Protein AF-A0A969ZTM5-F1 (afdb_monomer_lite)

Secondary structure (DSSP, 8-state):
----PPPHHHHHHHHHHHHHHHHHHHHHHHHHHHHHHHHHHHHHHHHHHHHHHHHHHHHHT-SEEEEGGGSB--S---EEEEEEEEEEE---GGG---------S-------THHHHGGG-EEEEEEEEEETTEEEEEEEEEEGGG---BGGG-EEEEEEES-EEE-TT-EEETTTTEEEEEEEEEETTEE-GGG-EEEEEE-------

Structure (mmCIF, N/CA/C/O backbone):
data_AF-A0A969ZTM5-F1
#
_entry.id   AF-A0A969ZTM5-F1
#
loop_
_atom_site.group_PDB
_atom_site.id
_atom_site.type_symbol
_atom_site.label_atom_id
_atom_site.label_alt_id
_atom_site.label_comp_id
_atom_site.label_asym_id
_atom_site.label_entity_id
_atom_site.label_seq_id
_atom_site.pdbx_PDB_ins_code
_atom_site.Cartn_x
_atom_site.Cartn_y
_atom_site.Cartn_z
_atom_site.occupancy
_atom_site.B_iso_or_equiv
_atom_site.auth_seq_id
_atom_site.auth_comp_id
_atom_site.auth_asym_id
_atom_site.auth_atom_id
_atom_site.pdbx_PDB_model_num
ATOM 1 N N . MET A 1 1 ? -16.648 -1.474 76.674 1.00 53.97 1 MET A N 1
ATOM 2 C CA . MET A 1 1 ? -16.547 -0.929 75.298 1.00 53.97 1 MET A CA 1
ATOM 3 C C . MET A 1 1 ? -17.942 -0.565 74.796 1.00 53.97 1 MET A C 1
ATOM 5 O O . MET A 1 1 ? -18.756 -1.463 74.622 1.00 53.97 1 MET A O 1
ATOM 9 N N . LYS A 1 2 ? -18.258 0.726 74.610 1.00 61.56 2 LYS A N 1
ATOM 10 C CA . LYS A 1 2 ? -19.528 1.160 73.993 1.00 61.56 2 LYS A CA 1
ATOM 11 C C . LYS A 1 2 ? -19.449 0.895 72.485 1.00 61.56 2 LYS A C 1
ATOM 13 O O . LYS A 1 2 ? -18.696 1.579 71.799 1.00 61.56 2 LYS A O 1
ATOM 18 N N . ARG A 1 3 ? -20.198 -0.087 71.972 1.00 63.28 3 ARG A N 1
ATOM 19 C CA . ARG A 1 3 ? -20.385 -0.254 70.522 1.00 63.28 3 ARG A CA 1
ATOM 20 C C . ARG A 1 3 ? -21.314 0.863 70.047 1.00 63.28 3 ARG A C 1
ATOM 22 O O . ARG A 1 3 ? -22.469 0.902 70.461 1.00 63.28 3 ARG A O 1
ATOM 29 N N . ARG A 1 4 ? -20.809 1.799 69.240 1.00 74.88 4 ARG A N 1
ATOM 30 C CA . ARG A 1 4 ? -21.664 2.750 68.518 1.00 74.88 4 ARG A CA 1
ATOM 31 C C . ARG A 1 4 ? -22.248 2.002 67.323 1.00 74.88 4 ARG A C 1
ATOM 33 O O . ARG A 1 4 ? -21.500 1.589 66.445 1.00 74.88 4 ARG A O 1
ATOM 40 N N . ALA A 1 5 ? -23.552 1.757 67.353 1.00 82.12 5 ALA A N 1
ATOM 41 C CA . ALA A 1 5 ? -24.276 1.288 66.182 1.00 82.12 5 ALA A CA 1
ATOM 42 C C . ALA A 1 5 ? -24.436 2.460 65.206 1.00 82.12 5 ALA A C 1
ATOM 44 O O . ALA A 1 5 ? -24.624 3.596 65.644 1.00 82.12 5 ALA A O 1
ATOM 45 N N . PHE A 1 6 ? -24.338 2.175 63.910 1.00 84.38 6 PHE A N 1
ATOM 46 C CA . PHE A 1 6 ? -24.620 3.150 62.862 1.00 84.38 6 PHE A CA 1
ATOM 47 C C . PHE A 1 6 ? -26.073 3.608 62.949 1.00 84.38 6 PHE A C 1
ATOM 49 O O . PHE A 1 6 ? -26.978 2.801 63.182 1.00 84.38 6 PHE A O 1
ATOM 56 N N . THR A 1 7 ? -26.299 4.899 62.740 1.00 94.25 7 THR A N 1
ATOM 57 C CA . THR A 1 7 ? -27.658 5.409 62.578 1.00 94.25 7 THR A CA 1
ATOM 58 C C . THR A 1 7 ? -28.176 5.063 61.181 1.00 94.25 7 THR A C 1
ATOM 60 O O . THR A 1 7 ? -27.416 4.985 60.214 1.00 94.25 7 THR A O 1
ATOM 63 N N . LEU A 1 8 ? -29.491 4.869 61.055 1.00 91.62 8 LEU A N 1
ATOM 64 C CA . LEU A 1 8 ? -30.133 4.571 59.769 1.00 91.62 8 LEU A CA 1
ATOM 65 C C . LEU A 1 8 ? -29.806 5.636 58.704 1.00 91.62 8 LEU A C 1
ATOM 67 O O . LEU A 1 8 ? -29.629 5.312 57.533 1.00 91.62 8 LEU A O 1
ATOM 71 N N . ILE A 1 9 ? -29.683 6.900 59.117 1.00 94.50 9 ILE A N 1
ATOM 72 C CA . ILE A 1 9 ? -29.403 8.011 58.206 1.00 94.50 9 ILE A CA 1
ATOM 73 C C . ILE A 1 9 ? -27.970 7.987 57.666 1.00 94.50 9 ILE A C 1
ATOM 75 O O . ILE A 1 9 ? -27.774 8.189 56.471 1.00 94.50 9 ILE A O 1
ATOM 79 N N . GLU A 1 10 ? -26.979 7.660 58.499 1.00 94.38 10 GLU A N 1
ATOM 80 C CA . GLU A 1 10 ? -25.590 7.490 58.055 1.00 94.38 10 GLU A CA 1
ATOM 81 C C . GLU A 1 10 ? -25.466 6.352 57.036 1.00 94.38 10 GLU A C 1
ATOM 83 O O . GLU A 1 10 ? -24.727 6.474 56.060 1.00 94.38 10 GLU A O 1
ATOM 88 N N . PHE A 1 11 ? -26.229 5.270 57.221 1.00 94.81 11 PHE A N 1
ATOM 89 C CA . PHE A 1 11 ? -26.249 4.153 56.278 1.00 94.81 11 PHE A CA 1
ATOM 90 C C . PHE A 1 11 ? -26.813 4.561 54.909 1.00 94.81 11 PHE A C 1
ATOM 92 O O . PHE A 1 11 ? -26.202 4.280 53.878 1.00 94.81 11 PHE A O 1
ATOM 99 N N . ILE A 1 12 ? -27.943 5.276 54.891 1.00 96.38 12 ILE A N 1
ATOM 100 C CA . ILE A 1 12 ? -28.572 5.752 53.649 1.00 96.38 12 ILE A CA 1
ATOM 101 C C . ILE A 1 12 ? -27.648 6.724 52.903 1.00 96.38 12 ILE A C 1
ATOM 103 O O . ILE A 1 12 ? -27.464 6.588 51.693 1.00 96.38 12 ILE A O 1
ATOM 107 N N . ILE A 1 13 ? -27.023 7.666 53.618 1.00 96.56 13 ILE A N 1
ATOM 108 C CA . ILE A 1 13 ? -26.073 8.621 53.028 1.00 96.56 13 ILE A CA 1
ATOM 109 C C . ILE A 1 13 ? -24.855 7.887 52.454 1.00 96.56 13 ILE A C 1
ATOM 111 O O . ILE A 1 13 ? -24.426 8.188 51.340 1.00 96.56 13 ILE A O 1
ATOM 115 N N . GLY A 1 14 ? -24.327 6.895 53.177 1.00 96.88 14 GLY A N 1
ATOM 116 C CA . GLY A 1 14 ? -23.206 6.079 52.716 1.00 96.88 14 GLY A CA 1
ATOM 117 C C . GLY A 1 14 ? -23.514 5.335 51.416 1.00 96.88 14 GLY A C 1
ATOM 118 O O . GLY A 1 14 ? -22.712 5.372 50.484 1.00 96.88 14 GLY A O 1
ATOM 119 N N . MET A 1 15 ? -24.698 4.722 51.310 1.00 95.94 15 MET A N 1
ATOM 120 C CA . MET A 1 15 ? -25.117 4.058 50.071 1.00 95.94 15 MET A CA 1
ATOM 121 C C . MET A 1 15 ? -25.302 5.042 48.912 1.00 95.94 15 MET A C 1
ATOM 123 O O . MET A 1 15 ? -24.884 4.745 47.794 1.00 95.94 15 MET A O 1
ATOM 127 N N . ALA A 1 16 ? -25.896 6.212 49.165 1.00 97.25 16 ALA A N 1
ATOM 128 C CA . ALA A 1 16 ? -26.100 7.227 48.134 1.00 97.25 16 ALA A CA 1
ATOM 129 C C . ALA A 1 16 ? -24.763 7.732 47.563 1.00 97.25 16 ALA A C 1
ATOM 131 O O . ALA A 1 16 ? -24.595 7.805 46.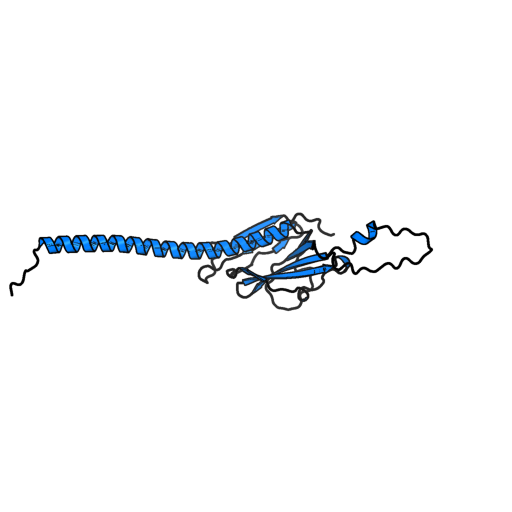345 1.00 97.25 16 ALA A O 1
ATOM 132 N N . LEU A 1 17 ? -23.787 8.010 48.434 1.00 97.19 17 LEU A N 1
ATOM 133 C CA . LEU A 1 17 ? -22.441 8.417 48.026 1.00 97.19 17 LEU A CA 1
ATOM 134 C C . LEU A 1 17 ? -21.709 7.310 47.264 1.00 97.19 17 LEU A C 1
ATOM 136 O O . LEU A 1 17 ? -21.087 7.592 46.243 1.00 97.19 17 LEU A O 1
ATOM 140 N N . ALA A 1 18 ? -21.807 6.057 47.715 1.00 96.94 18 ALA A N 1
ATOM 141 C CA . ALA A 1 18 ? -21.195 4.926 47.023 1.00 96.94 18 ALA A CA 1
ATOM 142 C C . ALA A 1 18 ? -21.792 4.721 45.620 1.00 96.94 18 ALA A C 1
ATOM 144 O O . ALA A 1 18 ? -21.046 4.516 44.665 1.00 96.94 18 ALA A O 1
ATOM 145 N N . GLY A 1 19 ? -23.116 4.835 45.476 1.00 97.38 19 GLY A N 1
ATOM 146 C CA . GLY A 1 19 ? -23.792 4.744 44.180 1.00 97.38 19 GLY A CA 1
ATOM 147 C C . GLY A 1 19 ? -23.399 5.876 43.230 1.00 97.38 19 GLY A C 1
ATOM 148 O O . GLY A 1 19 ? -23.126 5.632 42.055 1.00 97.38 19 GLY A O 1
ATOM 149 N N . PHE A 1 20 ? -23.293 7.103 43.746 1.00 96.94 20 PHE A N 1
ATOM 150 C CA . PHE A 1 20 ? -22.799 8.239 42.970 1.00 96.94 20 PHE A CA 1
ATOM 151 C C . PHE A 1 20 ? -21.353 8.022 42.507 1.00 96.94 20 PHE A C 1
ATOM 153 O O . PHE A 1 20 ? -21.050 8.188 41.326 1.00 96.94 20 PHE A O 1
ATOM 160 N N . LEU A 1 21 ? -20.472 7.583 43.411 1.00 96.12 21 LEU A N 1
ATOM 161 C CA . LEU A 1 21 ? -19.079 7.285 43.083 1.00 96.12 21 LEU A CA 1
ATOM 162 C C . LEU A 1 21 ? -18.985 6.189 42.012 1.00 96.12 21 LEU A C 1
ATOM 164 O O . LEU A 1 21 ? -18.215 6.312 41.062 1.00 96.12 21 LEU A O 1
ATOM 168 N N . PHE A 1 22 ? -19.809 5.146 42.132 1.00 96.12 22 PHE A N 1
ATOM 169 C CA . PHE A 1 22 ? -19.868 4.055 41.167 1.00 96.12 22 PHE A CA 1
ATOM 170 C C . PHE A 1 22 ? -20.304 4.533 39.776 1.00 96.12 22 PHE A C 1
ATOM 172 O O . PHE A 1 22 ? -19.689 4.150 38.788 1.00 96.12 22 PHE A O 1
ATOM 179 N N . LEU A 1 23 ? -21.306 5.414 39.681 1.00 94.56 23 LEU A N 1
ATOM 180 C CA . LEU A 1 23 ? -21.755 6.006 38.412 1.00 94.56 23 LEU A CA 1
ATOM 181 C C . LEU A 1 23 ? -20.675 6.851 37.731 1.00 94.56 23 LEU A C 1
ATOM 183 O O . LEU A 1 23 ? -20.502 6.769 36.511 1.00 94.56 23 LEU A O 1
ATOM 187 N N . VAL A 1 24 ? -19.941 7.643 38.517 1.00 95.56 24 VAL A N 1
ATOM 188 C CA . VAL A 1 24 ? -18.817 8.442 38.013 1.00 95.56 24 VAL A CA 1
ATOM 189 C C . VAL A 1 24 ? -17.742 7.513 37.458 1.00 95.56 24 VAL A C 1
ATOM 191 O O . VAL A 1 24 ? -17.343 7.656 36.305 1.00 95.56 24 VAL A O 1
ATOM 194 N N . ILE A 1 25 ? -17.332 6.512 38.238 1.00 92.31 25 ILE A N 1
ATOM 195 C CA . ILE A 1 25 ? -16.328 5.527 37.824 1.00 92.31 25 ILE A CA 1
ATOM 196 C C . ILE A 1 25 ? -16.783 4.775 36.564 1.00 92.31 25 ILE A C 1
ATOM 198 O O . ILE A 1 25 ? -16.014 4.652 35.612 1.00 92.31 25 ILE A O 1
ATOM 202 N N . TYR A 1 26 ? -18.040 4.330 36.519 1.00 93.00 26 TYR A N 1
ATOM 203 C CA . TYR A 1 26 ? -18.615 3.635 35.368 1.00 93.00 26 TYR A CA 1
ATOM 204 C C . TYR A 1 26 ? -18.577 4.495 34.098 1.00 93.00 26 TYR A C 1
ATOM 206 O O . TYR A 1 26 ? -18.161 4.015 33.044 1.00 93.00 26 TYR A O 1
ATOM 214 N N . SER A 1 27 ? -18.928 5.781 34.201 1.00 88.50 27 SER A N 1
ATOM 215 C CA . SER A 1 27 ? -18.839 6.723 33.076 1.00 88.50 27 SER A CA 1
ATOM 216 C C . SER A 1 27 ? -17.402 6.904 32.580 1.00 88.50 27 SER A C 1
ATOM 218 O O . SER A 1 27 ? -17.163 6.898 31.373 1.00 88.50 27 SER A O 1
ATOM 220 N N . PHE A 1 28 ? -16.435 7.019 33.496 1.00 85.75 28 PHE A N 1
ATOM 221 C CA . PHE A 1 28 ? -15.020 7.155 33.140 1.00 85.75 28 PHE A CA 1
ATOM 222 C C . PHE A 1 28 ? -14.477 5.917 32.418 1.00 85.75 28 PHE A C 1
ATOM 224 O O . PHE A 1 28 ? -13.796 6.049 31.398 1.00 85.75 28 PHE A O 1
ATOM 231 N N . PHE A 1 29 ? -14.796 4.715 32.906 1.00 81.56 29 PHE A N 1
ATOM 232 C CA . PHE A 1 29 ? -14.375 3.480 32.245 1.00 81.56 29 PHE A CA 1
ATOM 233 C C . PHE A 1 29 ? -15.054 3.297 30.886 1.00 81.56 29 PHE A C 1
ATOM 235 O O . PHE A 1 29 ? -14.362 3.014 29.911 1.00 81.56 29 PHE A O 1
ATOM 242 N N . GLY A 1 30 ? -16.367 3.529 30.787 1.00 73.56 30 GLY A N 1
ATOM 243 C CA . GLY A 1 30 ? -17.091 3.440 29.515 1.00 73.56 30 GLY A CA 1
ATOM 244 C C . GLY A 1 30 ? -16.511 4.362 28.439 1.00 73.56 30 GLY A C 1
ATOM 245 O O . GLY A 1 30 ? -16.263 3.926 27.317 1.00 73.56 30 GLY A O 1
ATOM 246 N N . TYR A 1 31 ? -16.206 5.613 28.796 1.00 70.00 31 TYR A N 1
ATOM 247 C CA . TYR A 1 31 ? -15.576 6.559 27.873 1.00 70.00 31 TYR A CA 1
ATOM 248 C C . TYR A 1 31 ? -14.169 6.118 27.440 1.00 70.00 31 TYR A C 1
ATOM 250 O O . TYR A 1 31 ? -13.801 6.263 26.272 1.00 70.00 31 TYR A O 1
ATOM 258 N N . SER A 1 32 ? -13.388 5.560 28.370 1.00 67.25 32 SER A N 1
ATOM 259 C CA . SER A 1 32 ? -12.013 5.124 28.104 1.00 67.25 32 SER A CA 1
ATOM 260 C C . SER A 1 32 ? -11.961 3.956 27.116 1.00 67.25 32 SER A C 1
ATOM 262 O O . SER A 1 32 ? -11.169 4.003 26.179 1.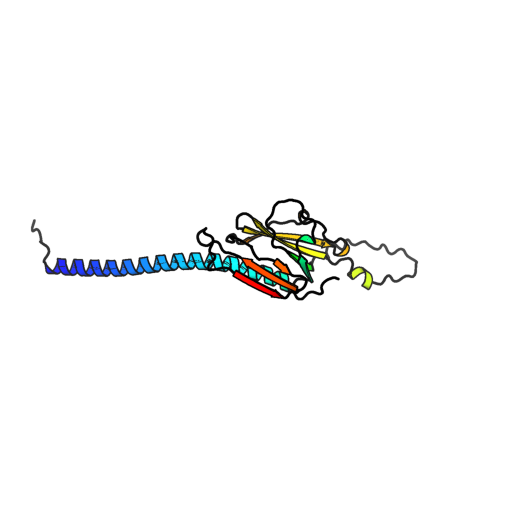00 67.25 32 SER A O 1
ATOM 264 N N . PHE A 1 33 ? -12.841 2.958 27.268 1.00 60.78 33 PHE A N 1
ATOM 265 C CA . PHE A 1 33 ? -12.912 1.809 26.355 1.00 60.78 33 PHE A CA 1
ATOM 266 C C . PHE A 1 33 ? -13.344 2.207 24.937 1.00 60.78 33 PHE A C 1
ATOM 268 O O . PHE A 1 33 ? -12.678 1.842 23.968 1.00 60.78 33 PHE A O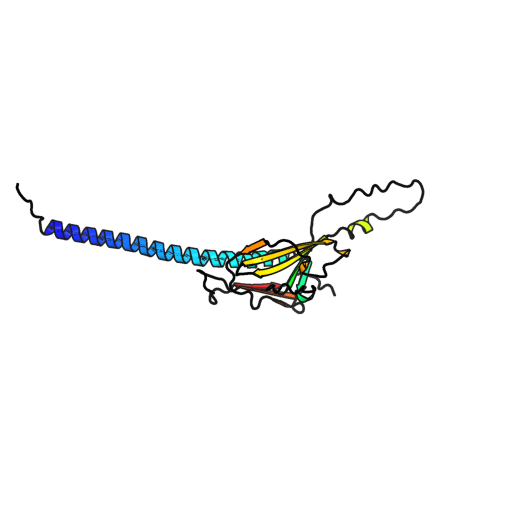 1
ATOM 275 N N . ILE A 1 34 ? -14.403 3.015 24.812 1.00 65.38 34 ILE A N 1
ATOM 276 C CA . ILE A 1 34 ? -14.893 3.486 23.503 1.00 65.38 34 ILE A CA 1
ATOM 277 C C . ILE A 1 34 ? -13.823 4.329 22.796 1.00 65.38 34 ILE A C 1
ATOM 279 O O . ILE A 1 34 ? -13.634 4.222 21.585 1.00 65.38 34 ILE A O 1
ATOM 283 N N . SER A 1 35 ? -13.098 5.161 23.548 1.00 53.97 35 SER A N 1
ATOM 284 C CA . SER A 1 35 ? -12.032 5.987 22.981 1.00 53.97 35 SER A CA 1
ATOM 285 C C . SER A 1 35 ? -10.845 5.144 22.518 1.00 53.97 35 SER A C 1
ATOM 287 O O . SER A 1 35 ? -10.321 5.402 21.440 1.00 53.97 35 SER A O 1
ATOM 289 N N . SER A 1 36 ? -10.429 4.128 23.284 1.00 55.44 36 SER A N 1
ATOM 290 C CA . SER A 1 36 ? -9.310 3.265 22.887 1.00 55.44 36 SER A CA 1
ATOM 291 C C . SER A 1 36 ? -9.611 2.439 21.639 1.00 55.44 36 SER A C 1
ATOM 293 O O . SER A 1 36 ? -8.749 2.335 20.773 1.00 55.44 36 SER A O 1
ATOM 295 N N . GLU A 1 37 ? -10.829 1.902 21.523 1.00 59.94 37 GLU A N 1
ATOM 296 C CA . GLU A 1 37 ? -11.255 1.131 20.349 1.00 59.94 37 GLU A CA 1
ATOM 297 C C . GLU A 1 37 ? -11.267 2.018 19.100 1.00 59.94 37 GLU A C 1
ATOM 299 O O . GLU A 1 37 ? -10.687 1.670 18.077 1.00 59.94 37 GLU A O 1
ATOM 304 N N . LYS A 1 38 ? -11.819 3.232 19.218 1.00 59.31 38 LYS A N 1
ATOM 305 C CA . LYS A 1 38 ? -11.844 4.194 18.115 1.00 59.31 38 LYS A CA 1
ATOM 306 C C . LYS A 1 38 ? -10.446 4.647 17.678 1.00 59.31 38 LYS A C 1
ATOM 308 O O . LYS A 1 38 ? -10.209 4.798 16.487 1.00 59.31 38 LYS A O 1
ATOM 313 N N . ILE A 1 39 ? -9.528 4.867 18.622 1.00 61.56 39 ILE A N 1
ATOM 314 C CA . ILE A 1 39 ? -8.145 5.264 18.311 1.00 61.56 39 ILE A CA 1
ATOM 315 C C . ILE A 1 39 ? -7.399 4.134 17.589 1.00 61.56 39 ILE A C 1
ATOM 317 O O . ILE A 1 39 ? -6.633 4.413 16.670 1.00 61.56 39 ILE A O 1
ATOM 321 N N . TYR A 1 40 ? -7.628 2.879 17.984 1.00 60.88 40 TYR A N 1
ATOM 322 C CA . TYR A 1 40 ? -7.024 1.721 17.326 1.00 60.88 40 TYR A CA 1
ATOM 323 C C . TYR A 1 40 ? -7.539 1.575 15.886 1.00 60.88 40 TYR A C 1
ATOM 325 O O . TYR A 1 40 ? -6.752 1.516 14.944 1.00 60.88 40 TYR A O 1
ATOM 333 N N . ASP A 1 41 ? -8.862 1.645 15.717 1.00 69.44 41 ASP A N 1
ATOM 334 C CA . ASP A 1 41 ? -9.528 1.620 14.416 1.00 69.44 41 ASP A CA 1
ATOM 335 C C . ASP A 1 41 ? -9.031 2.720 13.471 1.00 69.44 41 ASP A C 1
ATOM 337 O O . ASP A 1 41 ? -8.760 2.458 12.299 1.00 69.44 41 ASP A O 1
ATOM 341 N N . ASP A 1 42 ? -8.944 3.958 13.963 1.00 75.56 42 ASP A N 1
ATOM 342 C CA . ASP A 1 42 ? -8.576 5.111 13.143 1.00 75.56 42 ASP A CA 1
ATOM 343 C C . ASP A 1 42 ? -7.085 5.078 12.757 1.00 75.56 42 ASP A C 1
ATOM 345 O O . ASP A 1 42 ? -6.754 5.416 11.619 1.00 75.56 42 ASP A O 1
ATOM 349 N N . GLY A 1 43 ? -6.201 4.598 13.643 1.00 81.62 43 GLY A N 1
ATOM 350 C CA . GLY A 1 43 ? -4.765 4.474 13.368 1.00 81.62 43 GLY A CA 1
ATOM 351 C C . GLY A 1 43 ? -4.441 3.461 12.265 1.00 81.62 43 GLY A C 1
ATOM 352 O O . GLY A 1 43 ? -3.657 3.760 11.359 1.00 81.62 43 GLY A O 1
ATOM 353 N N . ASP A 1 44 ? -5.092 2.294 12.289 1.00 86.75 44 ASP A N 1
ATOM 354 C CA . ASP A 1 44 ? -4.921 1.265 11.258 1.00 86.75 44 ASP A CA 1
ATOM 355 C C . ASP A 1 44 ? -5.321 1.800 9.876 1.00 86.75 44 ASP A C 1
ATOM 357 O O . ASP A 1 44 ? -4.557 1.704 8.912 1.00 86.75 44 ASP A O 1
ATOM 361 N N . ILE A 1 45 ? -6.480 2.458 9.785 1.00 89.38 45 ILE A N 1
ATOM 362 C CA . ILE A 1 45 ? -6.984 3.040 8.532 1.00 89.38 45 ILE A CA 1
ATOM 363 C C . ILE A 1 45 ? -6.097 4.184 8.048 1.00 89.38 45 ILE A C 1
ATOM 365 O O . ILE A 1 45 ? -5.857 4.306 6.844 1.00 89.38 45 ILE A O 1
ATOM 369 N N . GLU A 1 46 ? -5.635 5.045 8.956 1.00 89.81 46 GLU A N 1
ATOM 370 C CA . GLU A 1 46 ? -4.783 6.181 8.615 1.00 89.81 46 GLU A CA 1
ATOM 371 C C . GLU A 1 46 ? -3.460 5.708 8.007 1.00 89.81 46 GLU A C 1
ATOM 373 O O . GLU A 1 46 ? -3.023 6.262 6.997 1.00 89.81 46 GLU A O 1
ATOM 378 N N . SER A 1 47 ? -2.882 4.616 8.520 1.00 92.19 47 SER A N 1
ATOM 379 C CA . SER A 1 47 ? -1.672 4.016 7.947 1.00 92.19 47 SER A CA 1
ATOM 380 C C . SER A 1 47 ? -1.885 3.517 6.507 1.00 92.19 47 SER A C 1
ATOM 382 O O . SER A 1 47 ? -1.051 3.755 5.627 1.00 92.19 47 SER A O 1
ATOM 384 N N . VAL A 1 48 ? -3.033 2.889 6.223 1.00 94.44 48 VAL A N 1
ATOM 385 C CA . VAL A 1 48 ? -3.378 2.408 4.875 1.00 94.44 48 VAL A CA 1
ATOM 386 C C . VAL A 1 48 ? -3.676 3.581 3.941 1.00 94.44 48 VAL A C 1
ATOM 388 O O . VAL A 1 48 ? -3.300 3.553 2.765 1.00 94.44 48 VAL A O 1
ATOM 391 N N . ARG A 1 49 ? -4.304 4.650 4.451 1.00 94.25 49 ARG A N 1
ATOM 392 C CA . ARG A 1 49 ? -4.534 5.882 3.685 1.00 94.25 49 ARG A CA 1
ATOM 393 C C . ARG A 1 49 ? -3.211 6.538 3.316 1.00 94.25 49 ARG A C 1
ATOM 395 O O . ARG A 1 49 ? -3.005 6.854 2.145 1.00 94.25 49 ARG A O 1
ATOM 402 N N . TYR A 1 50 ? -2.306 6.663 4.282 1.00 94.69 50 TYR A N 1
ATOM 403 C CA . TYR A 1 50 ? -0.963 7.183 4.066 1.00 94.69 50 TYR A CA 1
ATOM 404 C C . TYR A 1 50 ? -0.217 6.376 3.001 1.00 94.69 50 TYR A C 1
ATOM 406 O O . TYR A 1 50 ? 0.416 6.951 2.121 1.00 94.69 50 TYR A O 1
ATOM 414 N N . ALA A 1 51 ? -0.340 5.047 3.013 1.00 95.62 51 ALA A N 1
ATOM 415 C CA . ALA A 1 51 ? 0.262 4.199 1.991 1.00 95.62 51 ALA A CA 1
ATOM 416 C C . ALA A 1 51 ? -0.285 4.481 0.578 1.00 95.62 51 ALA A C 1
ATOM 418 O O . ALA A 1 51 ? 0.490 4.571 -0.378 1.00 95.62 51 ALA A O 1
ATOM 419 N N . ALA A 1 52 ? -1.603 4.657 0.434 1.00 95.56 52 ALA A N 1
ATOM 420 C CA . ALA A 1 52 ? -2.217 5.015 -0.845 1.00 95.56 52 ALA A CA 1
ATOM 421 C C . ALA A 1 52 ? -1.772 6.409 -1.326 1.00 95.56 52 ALA A C 1
ATOM 423 O O . ALA A 1 52 ? -1.407 6.573 -2.491 1.00 95.56 52 ALA A O 1
ATOM 424 N N . GLU A 1 53 ? -1.741 7.397 -0.429 1.00 94.00 53 GLU A N 1
ATOM 425 C CA . GLU A 1 53 ? -1.275 8.760 -0.719 1.00 94.00 53 GLU A CA 1
ATOM 426 C C . GLU A 1 53 ? 0.219 8.803 -1.062 1.00 94.00 53 GLU A C 1
ATOM 428 O O . GLU A 1 53 ? 0.629 9.524 -1.972 1.00 94.00 53 GLU A O 1
ATOM 433 N N . TYR A 1 54 ? 1.035 7.989 -0.392 1.00 95.19 54 TYR A N 1
ATOM 434 C CA . TYR A 1 54 ? 2.455 7.842 -0.684 1.00 95.19 54 TYR A CA 1
ATOM 435 C C . TYR A 1 54 ? 2.679 7.353 -2.118 1.00 95.19 54 TYR A C 1
ATOM 437 O O . TYR A 1 54 ? 3.447 7.967 -2.863 1.00 95.19 54 TYR A O 1
ATOM 445 N N . ILE A 1 55 ? 1.974 6.293 -2.535 1.00 95.00 55 ILE A N 1
ATOM 446 C CA . ILE A 1 55 ? 2.019 5.809 -3.923 1.00 95.00 55 ILE A CA 1
ATOM 447 C C . ILE A 1 55 ? 1.543 6.906 -4.874 1.00 95.00 55 ILE A C 1
ATOM 449 O O . ILE A 1 55 ? 2.198 7.160 -5.882 1.00 95.00 55 ILE A O 1
ATOM 453 N N . ALA A 1 56 ? 0.442 7.589 -4.554 1.00 93.25 56 ALA A N 1
ATOM 454 C CA . ALA A 1 56 ? -0.083 8.663 -5.390 1.00 93.25 56 ALA A CA 1
ATOM 455 C C . ALA A 1 56 ? 0.932 9.791 -5.601 1.00 93.25 56 ALA A C 1
ATOM 457 O O . ALA A 1 56 ? 1.091 10.293 -6.713 1.00 93.25 56 ALA A O 1
ATOM 458 N N . ASN A 1 57 ? 1.667 10.155 -4.553 1.00 92.75 57 ASN A N 1
ATOM 459 C CA . ASN A 1 57 ? 2.738 11.132 -4.645 1.00 92.75 57 ASN A CA 1
ATOM 460 C C . ASN A 1 57 ? 3.905 10.628 -5.514 1.00 92.75 57 ASN A C 1
ATOM 462 O O . ASN A 1 57 ? 4.435 11.398 -6.314 1.00 92.75 57 ASN A O 1
ATOM 466 N N . GLU A 1 58 ? 4.280 9.344 -5.427 1.00 92.75 58 GLU A N 1
ATOM 467 C CA . GLU A 1 58 ? 5.286 8.770 -6.336 1.00 92.75 58 GLU A CA 1
ATOM 468 C C . GLU A 1 58 ? 4.823 8.805 -7.798 1.00 92.75 58 GLU A C 1
ATOM 470 O O . GLU A 1 58 ? 5.618 9.133 -8.677 1.00 92.75 58 GLU A O 1
ATOM 475 N N . VAL A 1 59 ? 3.545 8.513 -8.053 1.00 92.31 59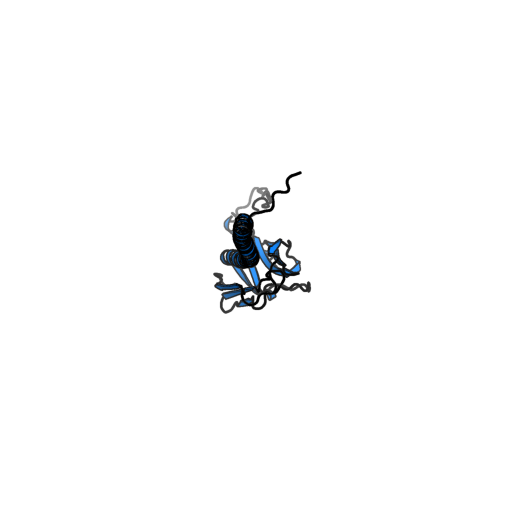 VAL A N 1
ATOM 476 C CA . VAL A 1 59 ? 2.929 8.548 -9.389 1.00 92.31 59 VAL A CA 1
ATOM 477 C C . VAL A 1 59 ? 2.899 9.967 -9.950 1.00 92.31 59 VAL A C 1
ATOM 479 O O . VAL A 1 59 ? 3.225 10.172 -11.113 1.00 92.31 59 VAL A O 1
ATOM 482 N N . ASN A 1 60 ? 2.572 10.965 -9.129 1.00 88.88 60 ASN A N 1
ATOM 483 C CA . ASN A 1 60 ? 2.557 12.368 -9.551 1.00 88.88 60 ASN A CA 1
ATOM 484 C C . ASN A 1 60 ? 3.948 12.903 -9.925 1.00 88.88 60 ASN A C 1
ATOM 486 O O . ASN A 1 60 ? 4.052 13.876 -10.667 1.00 88.88 60 ASN A O 1
ATOM 490 N N . GLN A 1 61 ? 5.008 12.278 -9.410 1.00 88.19 61 GLN A N 1
ATOM 491 C CA . GLN A 1 61 ? 6.402 12.588 -9.738 1.00 88.19 61 GLN A CA 1
ATOM 492 C C . GLN A 1 61 ? 6.974 11.645 -10.810 1.00 88.19 61 GLN A C 1
ATOM 494 O O . GLN A 1 61 ? 8.159 11.734 -11.143 1.00 88.19 61 GLN A O 1
ATOM 499 N N . ALA A 1 62 ? 6.168 10.704 -11.306 1.00 88.38 62 ALA A N 1
ATOM 500 C CA . ALA A 1 62 ? 6.592 9.702 -12.265 1.00 88.38 62 ALA A CA 1
ATOM 501 C C . ALA A 1 62 ? 6.791 10.300 -13.654 1.00 88.38 62 ALA A C 1
ATOM 503 O O . ALA A 1 62 ? 6.028 11.142 -14.113 1.00 88.38 62 ALA A O 1
ATOM 504 N N . VAL A 1 63 ? 7.815 9.794 -14.333 1.00 87.50 63 VAL A N 1
ATOM 505 C CA . VAL A 1 63 ? 7.995 9.965 -15.776 1.00 87.50 63 VAL A CA 1
ATOM 506 C C . VAL A 1 63 ? 6.982 9.097 -16.511 1.00 87.50 63 VAL A C 1
ATOM 508 O O . VAL A 1 63 ? 6.373 9.530 -17.482 1.00 87.50 63 VAL A O 1
ATOM 511 N N . ALA A 1 64 ? 6.798 7.868 -16.024 1.00 88.94 64 ALA A N 1
ATOM 512 C CA . ALA A 1 64 ? 5.855 6.915 -16.578 1.00 88.94 64 ALA A CA 1
ATOM 513 C C . ALA A 1 64 ? 5.348 5.960 -15.495 1.00 88.94 64 ALA A C 1
ATOM 515 O O . ALA A 1 64 ? 6.060 5.626 -14.542 1.00 88.94 64 ALA A O 1
ATOM 516 N N . VAL A 1 65 ? 4.124 5.478 -15.690 1.00 90.25 65 VAL A N 1
ATOM 517 C CA . VAL A 1 65 ? 3.594 4.300 -15.007 1.00 90.25 65 VAL A CA 1
ATOM 518 C C . VAL A 1 65 ? 3.383 3.241 -16.075 1.00 90.25 65 VAL A C 1
ATOM 520 O O . VAL A 1 65 ? 2.788 3.516 -17.112 1.00 90.25 65 VAL A O 1
ATOM 523 N N . LEU A 1 66 ? 3.925 2.053 -15.843 1.00 90.62 66 LEU A N 1
ATOM 524 C CA . LEU A 1 66 ? 3.871 0.944 -16.787 1.00 90.62 66 LEU A CA 1
ATOM 525 C C . LEU A 1 66 ? 3.096 -0.217 -16.165 1.00 90.62 66 LEU A C 1
ATOM 527 O O . LEU A 1 66 ? 3.191 -0.420 -14.955 1.00 90.62 66 LEU A O 1
ATOM 531 N N . PRO A 1 67 ? 2.360 -1.011 -16.950 1.00 89.44 67 PRO A N 1
ATOM 532 C CA . PRO A 1 67 ? 1.790 -2.261 -16.461 1.00 89.44 67 PRO A CA 1
ATOM 533 C C . PRO A 1 67 ? 2.886 -3.224 -15.956 1.00 89.44 67 PRO A C 1
ATOM 535 O O . PRO A 1 67 ? 4.002 -3.232 -16.477 1.00 89.44 67 PRO A O 1
ATOM 538 N N . ILE A 1 68 ? 2.617 -4.024 -14.917 1.00 86.69 68 ILE A N 1
ATOM 539 C CA . ILE A 1 68 ? 3.648 -4.890 -14.292 1.00 86.69 68 ILE A CA 1
ATOM 540 C C . ILE A 1 68 ? 4.201 -5.971 -15.231 1.00 86.69 68 ILE A C 1
ATOM 542 O O . ILE A 1 68 ? 5.332 -6.423 -15.066 1.00 86.69 68 ILE A O 1
ATOM 546 N N . ASP A 1 69 ? 3.407 -6.386 -16.213 1.00 84.06 69 ASP A N 1
ATOM 547 C CA . ASP A 1 69 ? 3.752 -7.371 -17.240 1.00 84.06 69 ASP A CA 1
ATOM 548 C C . ASP A 1 69 ? 4.783 -6.855 -18.254 1.00 84.06 69 ASP A C 1
ATOM 550 O O . ASP A 1 69 ? 5.418 -7.662 -18.932 1.00 84.06 69 ASP A O 1
ATOM 554 N N . THR A 1 70 ? 5.032 -5.541 -18.300 1.00 80.38 70 THR A N 1
ATOM 555 C CA . THR A 1 70 ? 6.153 -4.964 -19.064 1.00 80.38 70 THR A CA 1
ATOM 556 C C . THR A 1 70 ? 7.517 -5.454 -18.574 1.00 80.38 70 THR A C 1
ATOM 558 O O . THR A 1 70 ? 8.492 -5.420 -19.324 1.00 80.38 70 THR A O 1
ATOM 561 N N . LEU A 1 71 ? 7.601 -5.943 -17.333 1.00 79.62 71 LEU A N 1
ATOM 562 C CA . LEU A 1 71 ? 8.807 -6.539 -16.775 1.00 79.62 71 LEU A CA 1
ATOM 563 C C . LEU A 1 71 ? 8.689 -8.060 -16.762 1.00 79.62 71 LEU A C 1
ATOM 565 O O . LEU A 1 71 ? 7.679 -8.615 -16.331 1.00 79.62 71 LEU A O 1
ATOM 569 N N . VAL A 1 72 ? 9.764 -8.761 -17.139 1.00 69.75 72 VAL A N 1
ATOM 570 C CA . VAL A 1 72 ? 9.803 -10.221 -17.015 1.00 69.75 72 VAL A CA 1
ATOM 571 C C . VAL A 1 72 ? 9.646 -10.583 -15.537 1.00 69.75 72 VAL A C 1
ATOM 573 O O . VAL A 1 72 ? 10.499 -10.265 -14.695 1.00 69.75 72 VAL A O 1
ATOM 576 N N . ARG A 1 73 ? 8.530 -11.246 -15.218 1.00 66.88 73 ARG A N 1
ATOM 577 C CA . ARG A 1 73 ? 8.268 -11.807 -13.894 1.00 66.88 73 ARG A CA 1
ATOM 578 C C . ARG A 1 73 ? 9.195 -13.004 -13.711 1.00 66.88 73 ARG A C 1
ATOM 580 O O . ARG A 1 73 ? 9.001 -14.056 -14.309 1.00 66.88 73 ARG A O 1
ATOM 587 N N . SER A 1 74 ? 10.219 -12.845 -12.882 1.00 56.09 74 SER A N 1
ATOM 588 C CA . SER A 1 74 ? 10.852 -14.005 -12.255 1.00 56.09 74 SER A CA 1
ATOM 589 C C . SER A 1 74 ? 9.804 -14.599 -11.319 1.00 56.09 74 SER A C 1
ATOM 591 O O . SER A 1 74 ? 9.208 -13.831 -10.575 1.00 56.09 74 SER A O 1
ATOM 593 N N . GLY A 1 75 ? 9.534 -15.905 -11.385 1.00 60.09 75 GLY A N 1
ATOM 594 C CA . GLY A 1 75 ? 8.466 -16.594 -10.642 1.00 60.09 75 GLY A CA 1
ATOM 595 C C . GLY A 1 75 ? 8.643 -16.609 -9.119 1.00 60.09 75 GLY A C 1
ATOM 596 O O . GLY A 1 75 ? 8.701 -17.671 -8.516 1.00 60.09 75 GLY A O 1
ATOM 597 N N . ASP A 1 76 ? 8.744 -15.440 -8.497 1.00 71.44 76 ASP A N 1
ATOM 598 C CA . ASP A 1 76 ? 8.935 -15.243 -7.062 1.00 71.44 76 ASP A CA 1
ATOM 599 C C . ASP A 1 76 ? 7.631 -15.330 -6.254 1.00 71.44 76 ASP A C 1
ATOM 601 O O . ASP A 1 76 ? 7.664 -15.241 -5.030 1.00 71.44 76 ASP A O 1
ATOM 605 N N . GLY A 1 77 ? 6.491 -15.524 -6.929 1.00 79.12 77 GLY A N 1
ATOM 606 C CA . GLY A 1 77 ? 5.187 -15.761 -6.308 1.00 79.12 77 GLY A CA 1
ATOM 607 C C . GLY A 1 77 ? 4.608 -14.561 -5.558 1.00 79.12 77 GLY A C 1
ATOM 608 O O . GLY A 1 77 ? 3.597 -14.712 -4.877 1.00 79.12 77 GLY A O 1
ATOM 609 N N . LYS A 1 78 ? 5.216 -13.373 -5.662 1.00 85.69 78 LYS A N 1
ATOM 610 C CA . LYS A 1 78 ? 4.767 -12.197 -4.910 1.00 85.69 78 LYS A CA 1
ATOM 611 C C . LYS A 1 78 ? 3.471 -11.615 -5.470 1.00 85.69 78 LYS A C 1
ATOM 613 O O . LYS A 1 78 ? 3.254 -11.554 -6.687 1.00 85.69 78 LYS A O 1
ATOM 618 N N . ASN A 1 79 ? 2.637 -11.114 -4.561 1.00 91.94 79 ASN A N 1
ATOM 619 C CA . ASN A 1 79 ? 1.381 -10.450 -4.888 1.00 91.94 79 ASN A CA 1
ATOM 620 C C . ASN A 1 79 ? 1.624 -8.972 -5.239 1.00 91.94 79 ASN A C 1
ATOM 622 O O . ASN A 1 79 ? 1.474 -8.081 -4.404 1.00 91.94 79 ASN A O 1
ATOM 626 N N . TYR A 1 80 ? 2.097 -8.721 -6.459 1.00 92.06 80 TYR A N 1
ATOM 627 C CA . TYR A 1 80 ? 2.417 -7.379 -6.946 1.00 92.06 80 TYR A CA 1
ATOM 628 C C . TYR A 1 80 ? 1.179 -6.516 -7.188 1.00 92.06 80 TYR A C 1
ATOM 630 O O . TYR A 1 80 ? 0.191 -6.971 -7.760 1.00 92.06 80 TYR A O 1
ATOM 638 N N . LEU A 1 81 ? 1.297 -5.228 -6.864 1.00 88.56 81 LEU A N 1
ATOM 639 C CA . LEU A 1 81 ? 0.420 -4.202 -7.410 1.00 88.56 81 LEU A CA 1
ATOM 640 C C . LEU A 1 81 ? 0.714 -4.136 -8.915 1.00 88.56 81 LEU A C 1
ATOM 642 O O . LEU A 1 81 ? 1.876 -4.101 -9.311 1.00 88.56 81 LEU A O 1
ATOM 646 N N . GLY A 1 82 ? -0.324 -4.190 -9.751 1.00 89.19 82 GLY A N 1
ATOM 647 C CA . GLY A 1 82 ? -0.239 -4.459 -11.194 1.00 89.19 82 GLY A CA 1
ATOM 648 C C . GLY A 1 82 ? 0.467 -3.411 -12.069 1.00 89.19 82 GLY A C 1
ATOM 649 O O . GLY A 1 82 ? 0.172 -3.328 -13.258 1.00 89.19 82 GLY A O 1
ATOM 650 N N . PHE A 1 83 ? 1.378 -2.610 -11.518 1.00 91.69 83 PHE A N 1
ATOM 651 C CA . PHE A 1 83 ? 2.084 -1.536 -12.200 1.00 91.69 83 PHE A CA 1
ATOM 652 C C . PHE A 1 83 ? 3.513 -1.322 -11.673 1.00 91.69 83 PHE A C 1
ATOM 654 O O . PHE A 1 83 ? 3.892 -1.766 -10.588 1.00 91.69 83 PHE A O 1
ATOM 661 N N . VAL A 1 84 ? 4.297 -0.582 -12.451 1.00 91.88 84 VAL A N 1
ATOM 662 C CA . VAL A 1 84 ? 5.659 -0.131 -12.164 1.00 91.88 84 VAL A CA 1
ATOM 663 C C . VAL A 1 84 ? 5.686 1.385 -12.272 1.00 91.88 84 VAL A C 1
ATOM 665 O O . VAL A 1 84 ? 5.224 1.941 -13.265 1.00 91.88 84 VAL A O 1
ATOM 668 N N . ILE A 1 85 ? 6.260 2.058 -11.278 1.00 92.12 85 ILE A N 1
ATOM 669 C CA . ILE A 1 85 ? 6.481 3.506 -11.325 1.00 92.12 85 ILE A CA 1
ATOM 670 C C . ILE A 1 85 ? 7.914 3.775 -11.772 1.00 92.12 85 ILE A C 1
ATOM 672 O O . ILE A 1 85 ? 8.863 3.288 -11.149 1.00 92.12 85 ILE A O 1
ATOM 676 N N . VAL A 1 86 ? 8.068 4.591 -12.812 1.00 90.25 86 VAL A N 1
ATOM 677 C CA . VAL A 1 86 ? 9.358 5.026 -13.352 1.00 90.25 86 VAL A CA 1
ATOM 678 C C . VAL A 1 86 ? 9.563 6.504 -13.035 1.00 90.25 86 VAL A C 1
ATOM 680 O O . VAL A 1 86 ? 8.745 7.341 -13.406 1.00 90.25 86 VAL A O 1
ATOM 683 N N . ARG A 1 87 ? 10.659 6.846 -12.353 1.00 89.38 87 ARG A N 1
ATOM 684 C CA . ARG A 1 87 ? 11.022 8.227 -11.979 1.00 89.38 87 ARG A CA 1
ATOM 685 C C . ARG A 1 87 ? 12.444 8.565 -12.400 1.00 89.38 87 ARG A C 1
ATOM 687 O O . ARG A 1 87 ? 13.281 7.671 -12.475 1.00 89.38 87 ARG A O 1
ATOM 694 N N . TYR A 1 88 ? 12.745 9.846 -12.586 1.00 83.31 88 TYR A N 1
ATOM 695 C CA . TYR A 1 88 ? 14.133 10.295 -12.696 1.00 83.31 88 TYR A CA 1
ATOM 696 C C . TYR A 1 88 ? 14.859 10.145 -11.355 1.00 83.31 88 TYR A C 1
ATOM 698 O O . TYR A 1 88 ? 14.340 10.523 -10.304 1.00 83.31 88 TYR A O 1
ATOM 706 N N . SER A 1 89 ? 16.076 9.605 -11.398 1.00 81.06 89 SER A N 1
ATOM 707 C CA . SER A 1 89 ? 17.010 9.629 -10.276 1.00 81.06 89 SER A CA 1
ATOM 708 C C . SER A 1 89 ? 17.872 10.875 -10.384 1.00 81.06 89 SER A C 1
ATOM 710 O O . SER A 1 89 ? 18.821 10.920 -11.168 1.00 81.06 89 SER A O 1
ATOM 712 N N . TRP A 1 90 ? 17.587 11.882 -9.569 1.00 65.44 90 TRP A N 1
ATOM 713 C CA . TRP A 1 90 ? 18.482 13.024 -9.426 1.00 65.44 90 TRP A CA 1
ATOM 714 C C . TRP A 1 90 ? 19.577 12.664 -8.419 1.00 65.44 90 TRP A C 1
ATOM 716 O O . TRP A 1 90 ? 19.463 12.950 -7.232 1.00 65.44 90 TRP A O 1
ATOM 726 N N . GLY A 1 91 ? 20.617 11.967 -8.886 1.00 55.16 91 GLY A N 1
ATOM 727 C CA . GLY A 1 91 ? 21.807 11.690 -8.078 1.00 55.16 91 GLY A CA 1
ATOM 728 C C . GLY A 1 91 ? 22.603 10.473 -8.537 1.00 55.16 91 GLY A C 1
ATOM 729 O O . GLY A 1 91 ? 22.228 9.347 -8.231 1.00 55.16 91 GLY A O 1
ATOM 730 N N . ASP A 1 92 ? 23.699 10.703 -9.263 1.00 45.66 92 ASP A N 1
ATOM 731 C CA . ASP A 1 92 ? 25.039 10.700 -8.658 1.00 45.66 92 ASP A CA 1
ATOM 732 C C . ASP A 1 92 ? 26.080 11.264 -9.652 1.00 45.66 92 ASP A C 1
ATOM 734 O O . ASP A 1 92 ? 26.780 10.528 -10.352 1.00 45.66 92 ASP A O 1
ATOM 738 N N . MET A 1 93 ? 26.197 12.598 -9.725 1.00 43.91 93 MET A N 1
ATOM 739 C CA . MET A 1 93 ? 27.278 13.259 -10.477 1.00 43.91 93 MET A CA 1
ATOM 740 C C . MET A 1 93 ? 28.678 12.938 -9.914 1.00 43.91 93 MET A C 1
ATOM 742 O O . MET A 1 93 ? 29.665 13.288 -10.556 1.00 43.91 93 MET A O 1
ATOM 746 N N . SER A 1 94 ? 28.801 12.260 -8.762 1.00 45.00 94 SER A N 1
ATOM 747 C CA . SER A 1 94 ? 30.106 11.820 -8.246 1.00 45.00 94 SER A CA 1
ATOM 748 C C . SER A 1 94 ? 30.680 10.621 -9.013 1.00 45.00 94 SER A C 1
ATOM 750 O O . SER A 1 94 ? 31.882 10.366 -8.951 1.00 45.00 94 SER A O 1
ATOM 752 N N . SER A 1 95 ? 29.845 9.932 -9.802 1.00 43.16 95 SER A N 1
ATOM 753 C CA . SER A 1 95 ? 30.244 8.810 -10.656 1.00 43.16 95 SER A CA 1
ATOM 754 C C . SER A 1 95 ? 30.503 9.191 -12.115 1.00 43.16 95 SER A C 1
ATOM 756 O O . SER A 1 95 ? 30.823 8.304 -12.918 1.00 43.16 95 SER A O 1
ATOM 758 N N . ILE A 1 96 ? 30.496 10.494 -12.459 1.00 45.72 96 ILE A N 1
ATOM 759 C CA . ILE A 1 96 ? 31.347 10.962 -13.560 1.00 45.72 96 ILE A CA 1
ATOM 760 C C . ILE A 1 96 ? 32.766 10.730 -13.060 1.00 45.72 96 ILE A C 1
ATOM 762 O O . ILE A 1 96 ? 33.445 11.610 -12.537 1.00 45.72 96 ILE A O 1
ATOM 766 N N . THR A 1 97 ? 33.188 9.475 -13.205 1.00 38.81 97 THR A N 1
ATOM 767 C CA . THR A 1 97 ? 34.572 9.088 -13.296 1.00 38.81 97 THR A CA 1
ATOM 768 C C . THR A 1 97 ? 35.127 10.135 -14.218 1.00 38.81 97 THR A C 1
ATOM 770 O O . THR A 1 97 ? 34.681 10.255 -15.360 1.00 38.81 97 THR A O 1
ATOM 773 N N . THR A 1 98 ? 36.010 10.958 -13.676 1.00 37.72 98 THR A N 1
ATOM 774 C CA . THR A 1 98 ? 36.919 11.789 -14.425 1.00 37.72 98 THR A CA 1
ATOM 775 C C . THR A 1 98 ? 37.633 10.837 -15.376 1.00 37.72 98 THR A C 1
ATOM 777 O O . THR A 1 98 ? 38.758 10.409 -15.127 1.00 37.72 98 THR A O 1
ATOM 780 N N . THR A 1 99 ? 36.991 10.462 -16.485 1.00 36.47 99 THR A N 1
ATOM 781 C CA . THR A 1 99 ? 37.667 10.135 -17.714 1.00 36.47 99 THR A CA 1
ATOM 782 C C . THR A 1 99 ? 38.317 11.456 -18.029 1.00 36.47 99 THR A C 1
ATOM 784 O O . THR A 1 99 ? 37.746 12.341 -18.658 1.00 36.47 99 THR A O 1
ATOM 787 N N . ARG A 1 100 ? 39.495 11.632 -17.424 1.00 36.84 100 ARG A N 1
ATOM 788 C CA . ARG A 1 100 ? 40.523 12.554 -17.832 1.00 36.84 100 ARG A CA 1
ATOM 789 C C . ARG A 1 100 ? 40.612 12.275 -19.320 1.00 36.84 100 ARG A C 1
ATOM 791 O O . ARG A 1 100 ? 41.241 11.307 -19.741 1.00 36.84 100 ARG A O 1
ATOM 798 N N . ILE A 1 101 ? 39.900 13.074 -20.106 1.00 42.41 101 ILE A N 1
ATOM 799 C CA . ILE A 1 101 ? 40.205 13.252 -21.506 1.00 42.41 101 ILE A CA 1
ATOM 800 C C . ILE A 1 101 ? 41.585 13.890 -21.424 1.00 42.41 101 ILE A C 1
ATOM 802 O O . ILE A 1 101 ? 41.733 15.100 -21.267 1.00 42.41 101 ILE A O 1
ATOM 806 N N . LEU A 1 102 ? 42.607 13.034 -21.361 1.00 35.94 102 LEU A N 1
ATOM 807 C CA . LEU A 1 102 ? 43.973 13.390 -21.669 1.00 35.94 102 LEU A CA 1
ATOM 808 C C . LEU A 1 102 ? 43.871 13.942 -23.079 1.00 35.94 102 LEU A C 1
ATOM 810 O O . LEU A 1 102 ? 43.718 13.189 -24.039 1.00 35.94 102 LEU A O 1
ATOM 814 N N . GLY A 1 103 ? 43.821 15.270 -23.160 1.00 35.78 103 GLY A N 1
ATOM 815 C CA . GLY A 1 103 ? 43.781 15.998 -24.408 1.00 35.78 103 GLY A CA 1
ATOM 816 C C . GLY A 1 103 ? 44.971 15.556 -25.235 1.00 35.78 103 GLY A C 1
ATOM 817 O O . GLY A 1 103 ? 46.102 15.973 -24.986 1.00 35.78 103 GLY A O 1
ATOM 818 N N . TYR A 1 104 ? 44.713 14.682 -26.204 1.00 34.78 104 TYR A N 1
ATOM 819 C CA . TYR A 1 104 ? 45.680 14.381 -27.233 1.00 34.78 104 TYR A CA 1
ATOM 820 C C . TYR A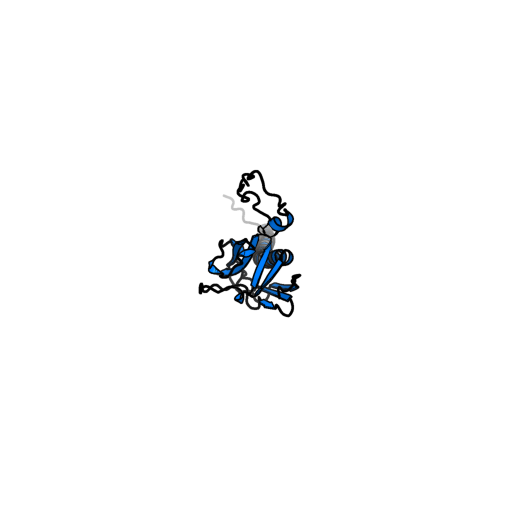 1 104 ? 45.780 15.631 -28.098 1.00 34.78 104 TYR A C 1
ATOM 822 O O . TYR A 1 104 ? 44.827 16.083 -28.735 1.00 34.78 104 TYR A O 1
ATOM 830 N N . ARG A 1 105 ? 46.952 16.250 -28.019 1.00 41.69 105 ARG A N 1
ATOM 831 C CA . ARG A 1 105 ? 47.330 17.463 -28.725 1.00 41.69 105 ARG A CA 1
ATOM 832 C C . ARG A 1 105 ? 47.261 17.187 -30.231 1.00 41.69 105 ARG A C 1
ATOM 834 O O . ARG A 1 105 ? 48.145 16.538 -30.773 1.00 41.69 105 ARG A O 1
ATOM 841 N N . GLY A 1 106 ? 46.225 17.704 -30.892 1.00 43.31 106 GLY A N 1
ATOM 842 C CA . GLY A 1 106 ? 46.194 17.862 -32.349 1.00 43.31 106 GLY A CA 1
ATOM 843 C C . GLY A 1 106 ? 45.176 17.008 -33.102 1.00 43.31 106 GLY A C 1
ATOM 844 O O . GLY A 1 106 ? 45.559 16.099 -33.820 1.00 43.31 106 GLY A O 1
ATOM 845 N N . ALA A 1 107 ? 43.893 17.364 -33.041 1.00 36.69 107 ALA A N 1
ATOM 846 C CA . ALA A 1 107 ? 42.971 17.192 -34.167 1.00 36.69 107 ALA A CA 1
ATOM 847 C C . ALA A 1 107 ? 41.718 18.047 -33.938 1.00 36.69 107 ALA A C 1
ATOM 849 O O . ALA A 1 107 ? 41.104 18.012 -32.875 1.00 36.69 107 ALA A O 1
ATOM 850 N N . ARG A 1 108 ? 41.344 18.841 -34.943 1.00 45.66 108 ARG A N 1
ATOM 851 C CA . ARG A 1 108 ? 40.129 19.661 -34.951 1.00 45.66 108 ARG A CA 1
ATOM 852 C C . ARG A 1 108 ? 38.891 18.758 -34.959 1.00 45.66 108 ARG A C 1
ATOM 854 O O . ARG A 1 108 ? 38.515 18.257 -36.014 1.00 45.66 108 ARG A O 1
ATOM 861 N N . ARG A 1 109 ? 38.225 18.604 -33.817 1.00 36.94 109 ARG A N 1
ATOM 862 C CA . ARG A 1 109 ? 36.779 18.345 -33.749 1.00 36.94 109 ARG A CA 1
ATOM 863 C C . ARG A 1 109 ? 36.284 18.667 -32.345 1.00 36.94 109 ARG A C 1
ATOM 865 O O . ARG A 1 109 ? 36.620 17.981 -31.387 1.00 36.94 109 ARG A O 1
ATOM 872 N N . TRP A 1 110 ? 35.509 19.738 -32.238 1.00 35.69 110 TRP A N 1
ATOM 873 C CA . TRP A 1 110 ? 34.736 20.040 -31.043 1.00 35.69 110 TRP A CA 1
ATOM 874 C C . TRP A 1 110 ? 33.632 18.983 -30.951 1.00 35.69 110 TRP A C 1
ATOM 876 O O . TRP A 1 110 ? 32.704 18.991 -31.757 1.00 35.69 110 TRP A O 1
ATOM 886 N N . PHE A 1 111 ? 33.769 18.021 -30.043 1.00 42.12 111 PHE A N 1
ATOM 887 C CA . PHE A 1 111 ? 32.637 17.189 -29.647 1.00 42.12 111 PHE A CA 1
ATOM 888 C C . PHE A 1 111 ? 31.732 18.063 -28.773 1.00 42.12 111 PHE A C 1
ATOM 890 O O . PHE A 1 111 ? 32.185 18.583 -27.754 1.00 42.12 111 PHE A O 1
ATOM 897 N N . SER A 1 112 ? 30.495 18.298 -29.222 1.00 39.62 112 SER A N 1
ATOM 898 C CA . SER A 1 112 ? 29.514 19.101 -28.484 1.00 39.62 112 SER A CA 1
ATOM 899 C C . SER A 1 112 ? 29.202 18.437 -27.141 1.00 39.62 112 SER A C 1
ATOM 901 O O . SER A 1 112 ? 28.844 17.258 -27.099 1.00 39.62 112 SER A O 1
ATOM 903 N N . LEU A 1 113 ? 29.330 19.204 -26.056 1.00 42.97 113 LEU A N 1
ATOM 904 C CA . LEU A 1 113 ? 28.946 18.818 -24.693 1.00 42.97 113 LEU A CA 1
ATOM 905 C C . LEU A 1 113 ? 27.445 18.508 -24.569 1.00 42.97 113 LEU A C 1
ATOM 907 O O . LEU A 1 113 ? 27.062 17.777 -23.662 1.00 42.97 113 LEU A O 1
ATOM 911 N N . GLU A 1 114 ? 26.611 18.992 -25.495 1.00 38.78 114 GLU A N 1
ATOM 912 C CA . GLU A 1 114 ? 25.163 18.738 -25.501 1.00 38.78 114 GLU A CA 1
ATOM 913 C C . GLU A 1 114 ? 24.826 17.249 -25.672 1.00 38.78 114 GLU A C 1
ATOM 915 O O . GLU A 1 114 ? 23.868 16.770 -25.081 1.00 38.78 114 GLU A O 1
ATOM 920 N N . ASN A 1 115 ? 25.667 16.475 -26.368 1.00 36.84 115 ASN A N 1
ATOM 921 C CA . ASN A 1 115 ? 25.423 15.044 -26.598 1.00 36.84 115 ASN A CA 1
ATOM 922 C C . ASN A 1 115 ? 25.930 14.126 -25.467 1.00 36.84 115 ASN A C 1
ATOM 924 O O . ASN A 1 115 ? 25.763 12.910 -25.546 1.00 36.84 115 ASN A O 1
ATOM 928 N N . MET A 1 116 ? 26.577 14.668 -24.428 1.00 36.28 116 MET A N 1
ATOM 929 C CA . MET A 1 116 ? 27.013 13.893 -23.253 1.00 36.28 116 MET A CA 1
ATOM 930 C C . MET A 1 116 ? 26.028 13.963 -22.079 1.00 36.28 116 MET A C 1
ATOM 932 O O . MET A 1 116 ? 26.157 13.179 -21.140 1.00 36.28 116 MET A O 1
ATOM 936 N N . VAL A 1 117 ? 25.047 14.870 -22.124 1.00 44.25 117 VAL A N 1
ATOM 937 C CA . VAL A 1 117 ? 24.079 15.072 -21.034 1.00 44.25 117 VAL A CA 1
ATOM 938 C C . VAL A 1 117 ? 22.994 13.983 -21.026 1.00 44.25 117 VAL A C 1
ATOM 940 O O . VAL A 1 117 ? 22.635 13.510 -19.953 1.00 44.25 117 VAL A O 1
ATOM 943 N N . ASP A 1 118 ? 22.576 13.479 -22.193 1.00 48.16 118 ASP A N 1
ATOM 944 C CA . ASP A 1 118 ? 21.496 12.477 -22.310 1.00 48.16 118 ASP A CA 1
ATOM 945 C C . ASP A 1 118 ? 21.876 11.048 -21.866 1.00 48.16 118 ASP A C 1
ATOM 947 O O . ASP A 1 118 ? 21.014 10.239 -21.522 1.00 48.16 118 ASP A O 1
ATOM 951 N N . LEU A 1 119 ? 23.168 10.699 -21.854 1.00 48.25 119 LEU A N 1
ATOM 952 C CA . LEU A 1 119 ? 23.631 9.331 -21.556 1.00 48.25 119 LEU A CA 1
ATOM 953 C C . LEU A 1 119 ? 23.736 9.015 -20.054 1.00 48.25 119 LEU A C 1
ATOM 955 O O . LEU A 1 119 ? 23.883 7.848 -19.691 1.00 48.25 119 LEU A O 1
ATOM 959 N N . ASN A 1 120 ? 23.650 10.030 -19.190 1.00 55.16 120 ASN A N 1
ATOM 960 C CA . ASN A 1 120 ? 23.819 9.895 -17.739 1.00 55.16 120 ASN A CA 1
ATOM 961 C C . ASN A 1 120 ? 22.507 9.999 -16.954 1.00 55.16 120 ASN A C 1
ATOM 963 O O . ASN A 1 120 ? 22.531 10.077 -15.726 1.00 55.16 120 ASN A O 1
ATOM 967 N N . GLU A 1 121 ? 21.359 9.987 -17.628 1.00 71.62 121 GLU A N 1
ATOM 968 C CA . GLU A 1 121 ? 20.083 9.927 -16.929 1.00 71.62 121 GLU A CA 1
ATOM 969 C C . GLU A 1 121 ? 19.880 8.536 -16.326 1.00 71.62 121 GLU A C 1
ATOM 971 O O . GLU A 1 121 ? 19.974 7.509 -17.002 1.00 71.62 121 GLU A O 1
ATOM 976 N N . TYR A 1 122 ? 19.590 8.498 -15.031 1.00 80.06 122 TYR A N 1
ATOM 977 C CA . TYR A 1 122 ? 19.229 7.279 -14.324 1.00 80.06 122 TYR A CA 1
ATOM 978 C C . TYR A 1 122 ? 17.729 7.283 -14.047 1.00 80.06 122 TYR A C 1
ATOM 980 O O . TYR A 1 122 ? 17.159 8.300 -13.650 1.00 80.06 122 TYR A O 1
ATOM 988 N N . LEU A 1 123 ? 17.098 6.126 -14.218 1.00 86.31 123 LEU A N 1
ATOM 989 C CA . LEU A 1 123 ? 15.696 5.901 -13.900 1.00 86.31 123 LEU A CA 1
ATOM 990 C C . LEU A 1 123 ? 15.576 5.014 -12.664 1.00 86.31 123 LEU A C 1
ATOM 992 O O . LEU A 1 123 ? 16.278 4.010 -12.533 1.00 86.31 123 LEU A O 1
ATOM 996 N N . ILE A 1 124 ? 14.669 5.382 -11.767 1.00 88.50 124 ILE A N 1
ATOM 997 C CA . ILE A 1 124 ? 14.248 4.574 -10.629 1.00 88.50 124 ILE A CA 1
ATOM 998 C C . ILE A 1 124 ? 12.989 3.830 -11.040 1.00 88.50 124 ILE A C 1
ATOM 1000 O O . ILE A 1 124 ? 11.950 4.446 -11.270 1.00 88.50 124 ILE A O 1
ATOM 1004 N N . TYR A 1 125 ? 13.076 2.507 -11.054 1.00 90.31 125 TYR A N 1
ATOM 1005 C CA . TYR A 1 125 ? 11.932 1.621 -11.212 1.00 90.31 125 TYR A CA 1
ATOM 1006 C C . TYR A 1 125 ? 11.477 1.179 -9.833 1.00 90.31 125 TYR A C 1
ATOM 1008 O O . TYR A 1 125 ? 12.286 0.655 -9.068 1.00 90.31 125 TYR A O 1
ATOM 1016 N N . SER A 1 126 ? 10.210 1.413 -9.507 1.00 92.19 126 SER A N 1
ATOM 1017 C CA . SER A 1 126 ? 9.613 1.067 -8.216 1.00 92.19 126 SER A CA 1
ATOM 1018 C C . SER A 1 126 ? 8.438 0.127 -8.439 1.00 92.19 126 SER A C 1
ATOM 1020 O O . SER A 1 126 ? 7.562 0.419 -9.252 1.00 92.19 126 SER A O 1
ATOM 1022 N N . VAL A 1 127 ? 8.412 -0.979 -7.703 1.00 92.88 127 VAL A N 1
ATOM 1023 C CA . VAL A 1 127 ? 7.278 -1.906 -7.657 1.00 92.88 127 VAL A CA 1
ATOM 1024 C C . VAL A 1 127 ? 6.808 -2.058 -6.227 1.00 92.88 127 VAL A C 1
ATOM 1026 O O . VAL A 1 127 ? 7.598 -1.972 -5.281 1.00 92.88 127 VAL A O 1
ATOM 1029 N N . TYR A 1 128 ? 5.523 -2.338 -6.091 1.00 94.62 128 TYR A N 1
ATOM 1030 C CA . TYR A 1 128 ? 4.892 -2.587 -4.810 1.00 94.62 128 TYR A CA 1
ATOM 1031 C C . TYR A 1 128 ? 4.293 -3.980 -4.806 1.00 94.62 128 TYR A C 1
ATOM 1033 O O . TYR A 1 128 ? 3.836 -4.467 -5.839 1.00 94.62 128 TYR A O 1
ATOM 1041 N N . TYR A 1 129 ? 4.290 -4.622 -3.650 1.00 94.12 129 TYR A N 1
ATOM 1042 C CA . TYR A 1 129 ? 3.668 -5.924 -3.475 1.00 94.12 129 TYR A CA 1
ATOM 1043 C C . TYR A 1 129 ? 3.173 -6.091 -2.048 1.00 94.12 129 TYR A C 1
ATOM 1045 O O . TYR A 1 129 ? 3.712 -5.487 -1.118 1.00 94.12 129 TYR A O 1
ATOM 1053 N N . LEU A 1 130 ? 2.149 -6.920 -1.897 1.00 95.06 130 LEU A N 1
ATOM 1054 C CA . LEU A 1 130 ? 1.647 -7.354 -0.608 1.00 95.06 130 LEU A CA 1
ATOM 1055 C C . LEU A 1 130 ? 2.372 -8.636 -0.185 1.00 95.06 130 LEU A C 1
ATOM 1057 O O . LEU A 1 130 ? 2.455 -9.595 -0.954 1.00 95.06 130 LEU A O 1
ATOM 1061 N N . ASP A 1 131 ? 2.894 -8.640 1.034 1.00 94.06 131 ASP A N 1
ATOM 1062 C CA . ASP A 1 131 ? 3.578 -9.775 1.650 1.00 94.06 131 ASP A CA 1
ATOM 1063 C C . ASP A 1 131 ? 3.178 -9.856 3.124 1.00 94.06 131 ASP A C 1
ATOM 1065 O O . ASP A 1 131 ? 3.507 -8.957 3.895 1.00 94.06 131 ASP A O 1
ATOM 1069 N N . ASN A 1 132 ? 2.448 -10.908 3.508 1.00 93.44 132 ASN A N 1
ATOM 1070 C CA . ASN A 1 132 ? 1.937 -11.112 4.871 1.00 93.44 132 ASN A CA 1
ATOM 1071 C C . ASN A 1 132 ? 1.293 -9.845 5.455 1.00 93.44 132 ASN A C 1
ATOM 1073 O O . ASN A 1 132 ? 1.716 -9.336 6.490 1.00 93.44 132 ASN A O 1
ATOM 1077 N N . ASN A 1 133 ? 0.314 -9.302 4.730 1.00 94.94 133 ASN A N 1
ATOM 1078 C CA . ASN A 1 133 ? -0.415 -8.070 5.048 1.00 94.94 133 ASN A CA 1
ATOM 1079 C C . ASN A 1 133 ? 0.410 -6.773 5.067 1.00 94.94 133 ASN A C 1
ATOM 1081 O O . ASN A 1 133 ? -0.124 -5.677 5.230 1.00 94.94 133 ASN A O 1
ATOM 1085 N N . THR A 1 134 ? 1.716 -6.881 4.827 1.00 95.00 134 THR A N 1
ATOM 1086 C CA . THR A 1 134 ? 2.615 -5.743 4.726 1.00 95.00 134 THR A CA 1
ATOM 1087 C C . THR A 1 134 ? 2.737 -5.306 3.279 1.00 95.00 134 THR A C 1
ATOM 1089 O O . THR A 1 134 ? 3.193 -6.060 2.414 1.00 95.00 134 THR A O 1
ATOM 1092 N N . LEU A 1 135 ? 2.383 -4.054 3.008 1.00 96.25 135 LEU A N 1
ATOM 1093 C CA . LEU A 1 135 ? 2.702 -3.422 1.741 1.00 96.25 135 LEU A CA 1
ATOM 1094 C C . LEU A 1 135 ? 4.190 -3.100 1.711 1.00 96.25 135 LEU A C 1
ATOM 1096 O O . LEU A 1 135 ? 4.696 -2.334 2.534 1.00 96.25 135 LEU A O 1
ATOM 1100 N N . ARG A 1 136 ? 4.892 -3.658 0.732 1.00 95.12 136 ARG A N 1
ATOM 1101 C CA . ARG A 1 136 ? 6.323 -3.445 0.540 1.00 95.12 136 ARG A CA 1
ATOM 1102 C C . ARG A 1 136 ? 6.601 -2.755 -0.780 1.00 95.12 136 ARG A C 1
ATOM 1104 O O . ARG A 1 136 ? 5.894 -2.953 -1.765 1.00 95.12 136 ARG A O 1
ATOM 1111 N N . ARG A 1 137 ? 7.691 -1.990 -0.803 1.00 93.88 137 ARG A N 1
ATOM 1112 C CA . ARG A 1 137 ? 8.262 -1.367 -1.998 1.00 93.88 137 ARG A CA 1
ATOM 1113 C C . ARG A 1 137 ? 9.650 -1.938 -2.275 1.00 93.88 137 ARG A C 1
ATOM 1115 O O . ARG A 1 137 ? 10.509 -1.946 -1.390 1.00 93.88 137 ARG A O 1
ATOM 1122 N N . SER A 1 138 ? 9.880 -2.343 -3.520 1.00 91.25 138 SER A N 1
ATOM 1123 C CA . SER A 1 138 ? 11.208 -2.650 -4.058 1.00 91.25 138 SER A CA 1
ATOM 1124 C C . SER A 1 138 ? 11.539 -1.675 -5.171 1.00 91.25 138 SER A C 1
ATOM 1126 O O . SER A 1 138 ? 10.673 -1.333 -5.976 1.00 91.25 138 SER A O 1
ATOM 1128 N N . ALA A 1 139 ? 12.784 -1.210 -5.221 1.00 89.69 139 ALA A N 1
ATOM 1129 C CA . ALA A 1 139 ? 13.181 -0.227 -6.213 1.00 89.69 139 ALA A CA 1
ATOM 1130 C C . ALA A 1 139 ? 14.623 -0.393 -6.680 1.00 89.69 139 ALA A C 1
ATOM 1132 O O . ALA A 1 139 ? 15.481 -0.932 -5.980 1.00 89.69 139 ALA A O 1
ATOM 1133 N N . LYS A 1 140 ? 14.907 0.092 -7.885 1.00 87.81 140 LYS A N 1
ATOM 1134 C CA . LYS A 1 140 ? 16.269 0.110 -8.407 1.00 87.81 140 LYS A CA 1
ATOM 1135 C C . LYS A 1 140 ? 16.508 1.265 -9.345 1.00 87.81 140 LYS A C 1
ATOM 1137 O O . LYS A 1 140 ? 15.692 1.541 -10.219 1.00 87.81 140 LYS A O 1
ATOM 1142 N N . THR A 1 141 ? 17.681 1.855 -9.184 1.00 85.19 141 THR A N 1
ATOM 1143 C CA . THR A 1 141 ? 18.220 2.885 -10.059 1.00 85.19 141 THR A CA 1
ATOM 1144 C C . THR A 1 141 ? 19.041 2.235 -11.167 1.00 85.19 141 THR A C 1
ATOM 1146 O O . THR A 1 141 ? 19.932 1.427 -10.896 1.00 85.19 141 THR A O 1
ATOM 1149 N N . ILE A 1 142 ? 18.722 2.543 -12.422 1.00 80.81 142 ILE A N 1
ATOM 1150 C CA . ILE A 1 142 ? 19.347 1.942 -13.605 1.00 80.81 142 ILE A CA 1
ATOM 1151 C C . ILE A 1 142 ? 19.612 3.042 -14.639 1.00 80.81 142 ILE A C 1
ATOM 1153 O O . ILE A 1 142 ? 18.759 3.916 -14.797 1.00 80.81 142 ILE A O 1
ATOM 1157 N N . PRO A 1 143 ? 20.750 3.020 -15.362 1.00 78.38 143 PRO A N 1
ATOM 1158 C CA . PRO A 1 143 ? 20.964 3.932 -16.482 1.00 78.38 143 PRO A CA 1
ATOM 1159 C C . PRO A 1 143 ? 19.824 3.826 -17.502 1.00 78.38 143 PRO A C 1
ATOM 1161 O O . PRO A 1 143 ? 19.474 2.718 -17.919 1.00 78.38 143 PRO A O 1
ATOM 1164 N N . LYS A 1 144 ? 19.278 4.962 -17.945 1.00 74.62 144 LYS A N 1
ATOM 1165 C CA . LYS A 1 144 ? 18.169 5.044 -18.912 1.00 74.62 144 LYS A CA 1
ATOM 1166 C C . LYS A 1 144 ? 18.446 4.219 -20.169 1.00 74.62 144 LYS A C 1
ATOM 1168 O O . LYS A 1 144 ? 17.590 3.452 -20.593 1.00 74.62 144 LYS A O 1
ATOM 1173 N N . ALA A 1 145 ? 19.680 4.276 -20.679 1.00 69.81 145 ALA A N 1
ATOM 1174 C CA . ALA A 1 145 ? 20.121 3.534 -21.863 1.00 69.81 145 ALA A CA 1
ATOM 1175 C C . ALA A 1 145 ? 20.052 2.000 -21.725 1.00 69.81 145 ALA A C 1
ATOM 1177 O O . ALA A 1 145 ? 20.005 1.298 -22.732 1.00 69.81 145 ALA A O 1
ATOM 1178 N N . LYS A 1 146 ? 20.081 1.461 -20.499 1.00 67.69 146 LYS A N 1
ATOM 1179 C CA . LYS A 1 146 ? 20.093 0.011 -20.256 1.00 67.69 146 LYS A CA 1
ATOM 1180 C C . LYS A 1 146 ? 18.688 -0.574 -20.096 1.00 67.69 146 LYS A C 1
ATOM 1182 O O . LYS A 1 146 ? 18.506 -1.756 -20.377 1.00 67.69 146 LYS A O 1
ATOM 1187 N N . GLY A 1 147 ? 17.725 0.235 -19.643 1.00 66.44 147 GLY A N 1
ATOM 1188 C CA . GLY A 1 147 ? 16.380 -0.226 -19.290 1.00 66.44 147 GLY A CA 1
ATOM 1189 C C . GLY A 1 147 ? 16.368 -1.269 -18.162 1.00 66.44 147 GLY A C 1
ATOM 1190 O O . GLY A 1 147 ? 17.412 -1.719 -17.679 1.00 66.44 147 GLY A O 1
ATOM 1191 N N . ILE A 1 148 ? 15.174 -1.662 -17.718 1.00 69.19 148 ILE A N 1
ATOM 1192 C CA . ILE A 1 148 ? 14.995 -2.812 -16.827 1.00 69.19 148 ILE A CA 1
ATOM 1193 C C . ILE A 1 148 ? 14.138 -3.857 -17.524 1.00 69.19 148 ILE A C 1
ATOM 1195 O O . ILE A 1 148 ? 13.074 -3.547 -18.045 1.00 69.19 148 ILE A O 1
ATOM 1199 N N . ASN A 1 149 ? 14.598 -5.106 -17.493 1.00 66.50 149 ASN A N 1
ATOM 1200 C CA . ASN A 1 149 ? 13.898 -6.198 -18.166 1.00 66.50 149 ASN A CA 1
ATOM 1201 C C . ASN A 1 149 ? 13.326 -7.218 -17.175 1.00 66.50 149 ASN A C 1
ATOM 1203 O O . ASN A 1 149 ? 12.591 -8.103 -17.588 1.00 66.50 149 ASN A O 1
ATOM 1207 N N . THR A 1 150 ? 13.665 -7.157 -15.880 1.00 69.75 150 THR A N 1
ATOM 1208 C CA . THR A 1 150 ? 13.271 -8.200 -14.913 1.00 69.75 150 THR A CA 1
ATOM 1209 C C . THR A 1 150 ? 13.043 -7.638 -13.513 1.00 69.75 150 THR A C 1
ATOM 1211 O O . THR A 1 150 ? 13.895 -6.920 -12.976 1.00 69.75 150 THR A O 1
ATOM 1214 N N . ILE A 1 151 ? 11.926 -8.033 -12.895 1.00 68.19 151 ILE A N 1
ATOM 1215 C CA . ILE A 1 151 ? 11.515 -7.597 -11.548 1.00 68.19 151 ILE A CA 1
ATOM 1216 C C . ILE A 1 151 ? 12.485 -8.089 -10.467 1.00 68.19 151 ILE A C 1
ATOM 1218 O O . ILE A 1 151 ? 12.806 -7.340 -9.549 1.00 68.19 151 ILE A O 1
ATOM 1222 N N . SER A 1 152 ? 13.029 -9.305 -10.602 1.00 67.56 152 SER A N 1
ATOM 1223 C CA . SER A 1 152 ? 13.996 -9.876 -9.643 1.00 67.56 152 SER A CA 1
ATOM 1224 C C . SER A 1 152 ? 15.281 -9.068 -9.512 1.00 67.56 152 SER A C 1
ATOM 1226 O O . SER A 1 152 ? 16.036 -9.245 -8.560 1.00 67.56 152 SER A O 1
ATOM 1228 N N . SER A 1 153 ? 15.548 -8.181 -10.469 1.00 66.94 153 SER A N 1
ATOM 1229 C CA . SER A 1 153 ? 16.705 -7.311 -10.400 1.00 66.94 153 SER A CA 1
ATOM 1230 C C . SER A 1 153 ? 16.509 -6.157 -9.416 1.00 66.94 153 SER A C 1
ATOM 1232 O O . SER A 1 153 ? 17.516 -5.552 -9.056 1.00 66.94 153 SER A O 1
ATOM 1234 N N . LEU A 1 154 ? 15.270 -5.858 -8.994 1.00 75.12 154 LEU A N 1
ATOM 1235 C CA . LEU A 1 154 ? 14.939 -4.810 -8.029 1.00 75.12 154 LEU A CA 1
ATOM 1236 C C . LEU A 1 154 ? 15.437 -5.169 -6.628 1.00 75.12 154 LEU A C 1
ATOM 1238 O O . LEU A 1 154 ? 15.402 -6.323 -6.208 1.00 75.12 154 LEU A O 1
ATOM 1242 N N . THR A 1 155 ? 15.900 -4.159 -5.900 1.00 71.25 155 THR A N 1
ATOM 1243 C CA . THR A 1 155 ? 16.517 -4.316 -4.579 1.00 71.25 155 THR A CA 1
ATOM 1244 C C . THR A 1 155 ? 15.757 -3.518 -3.520 1.00 71.25 155 THR A C 1
ATOM 1246 O O . THR A 1 155 ? 15.009 -2.595 -3.835 1.00 71.25 155 THR A O 1
ATOM 1249 N N . GLY A 1 156 ? 15.943 -3.864 -2.247 1.00 69.06 156 GLY A N 1
ATOM 1250 C CA . GLY A 1 156 ? 15.238 -3.219 -1.136 1.00 69.06 156 GLY A CA 1
ATOM 1251 C C . GLY A 1 156 ? 13.833 -3.784 -0.915 1.00 69.06 156 GLY A C 1
ATOM 1252 O O . GLY A 1 156 ? 13.129 -4.131 -1.859 1.00 69.06 156 GLY A O 1
ATOM 1253 N N . ASN A 1 157 ? 13.446 -3.902 0.353 1.00 80.88 157 ASN A N 1
ATOM 1254 C CA . ASN A 1 157 ? 12.157 -4.435 0.800 1.00 80.88 157 ASN A CA 1
ATOM 1255 C C . ASN A 1 157 ? 11.598 -3.514 1.887 1.00 80.88 157 ASN A C 1
ATOM 1257 O O . ASN A 1 157 ? 11.455 -3.915 3.044 1.00 80.88 157 ASN A O 1
ATOM 1261 N N . ASN A 1 158 ? 11.337 -2.263 1.518 1.00 89.25 158 ASN A N 1
ATOM 1262 C CA . ASN A 1 158 ? 10.882 -1.260 2.472 1.00 89.25 158 ASN A CA 1
ATOM 1263 C C . ASN A 1 158 ? 9.410 -1.516 2.788 1.00 89.25 158 ASN A C 1
ATOM 1265 O O . ASN A 1 158 ? 8.583 -1.498 1.877 1.00 89.25 158 ASN A O 1
ATOM 1269 N N . ALA A 1 159 ? 9.101 -1.775 4.057 1.00 92.75 159 ALA A N 1
ATOM 1270 C CA . ALA A 1 159 ? 7.725 -1.825 4.532 1.00 92.75 159 ALA A CA 1
ATOM 1271 C C . ALA A 1 159 ? 7.135 -0.407 4.524 1.00 92.75 159 ALA A C 1
ATOM 1273 O O . ALA A 1 159 ? 7.794 0.536 4.958 1.00 92.75 159 ALA A O 1
ATOM 1274 N N . ILE A 1 160 ? 5.924 -0.271 3.987 1.00 94.06 160 ILE A N 1
ATOM 1275 C CA . ILE A 1 160 ? 5.175 0.988 3.911 1.00 94.06 160 ILE A CA 1
ATOM 1276 C C . ILE A 1 160 ? 4.089 1.018 4.994 1.00 94.06 160 ILE A C 1
ATOM 1278 O O . ILE A 1 160 ? 3.960 2.010 5.699 1.00 94.06 160 ILE A O 1
ATOM 1282 N N . THR A 1 161 ? 3.335 -0.074 5.131 1.00 94.06 161 THR A N 1
ATOM 1283 C CA . THR A 1 161 ? 2.306 -0.306 6.163 1.00 94.06 161 THR A CA 1
ATOM 1284 C C . THR A 1 161 ? 2.112 -1.817 6.328 1.00 94.06 161 THR A C 1
ATOM 1286 O O . THR A 1 161 ? 2.372 -2.562 5.382 1.00 94.06 161 THR A O 1
ATOM 1289 N N . ASP A 1 162 ? 1.689 -2.265 7.505 1.00 93.81 162 ASP A N 1
ATOM 1290 C CA . ASP A 1 162 ? 1.429 -3.653 7.910 1.00 93.81 162 ASP A CA 1
ATOM 1291 C C . ASP A 1 162 ? -0.066 -4.024 7.986 1.00 93.81 162 ASP A C 1
ATOM 1293 O O . ASP A 1 162 ? -0.397 -5.182 8.240 1.00 93.81 162 ASP A O 1
ATOM 1297 N N . ASN A 1 163 ? -0.965 -3.078 7.691 1.00 94.00 163 ASN A N 1
ATOM 1298 C CA . ASN A 1 163 ? -2.407 -3.232 7.915 1.00 94.00 163 ASN A CA 1
ATOM 1299 C C . ASN A 1 163 ? -3.222 -3.369 6.618 1.00 94.00 163 ASN A C 1
ATOM 1301 O O . ASN A 1 163 ? -4.338 -2.862 6.528 1.00 94.00 163 ASN A O 1
ATOM 1305 N N . ILE A 1 164 ? -2.699 -4.053 5.591 1.00 95.31 164 ILE A N 1
ATOM 1306 C CA . ILE A 1 164 ? -3.436 -4.297 4.336 1.00 95.31 164 ILE A CA 1
ATOM 1307 C C . ILE A 1 164 ? -3.822 -5.770 4.217 1.00 95.31 164 ILE A C 1
ATOM 1309 O O . ILE A 1 164 ? -2.965 -6.621 4.029 1.00 95.31 164 ILE A O 1
ATOM 1313 N N . ALA A 1 165 ? -5.118 -6.073 4.240 1.00 95.69 165 ALA A N 1
ATOM 1314 C CA . ALA A 1 165 ? -5.632 -7.425 4.014 1.00 95.69 165 ALA A CA 1
ATOM 1315 C C . ALA A 1 165 ? -5.557 -7.818 2.533 1.00 95.69 165 ALA A C 1
ATOM 1317 O O . ALA A 1 165 ? -5.162 -8.926 2.176 1.00 95.69 165 ALA A O 1
ATOM 1318 N N . SER A 1 166 ? -5.939 -6.889 1.652 1.00 95.56 166 SER A N 1
ATOM 1319 C CA . SER A 1 166 ? -6.073 -7.152 0.222 1.00 95.56 166 SER A CA 1
ATOM 1320 C C . SER A 1 166 ? -5.753 -5.921 -0.617 1.00 95.56 166 SER A C 1
ATOM 1322 O O . SER A 1 166 ? -6.010 -4.781 -0.222 1.00 95.56 166 SER A O 1
ATOM 1324 N N . ILE A 1 167 ? -5.206 -6.180 -1.806 1.00 95.81 167 ILE A N 1
ATOM 1325 C CA . ILE A 1 167 ? -4.940 -5.196 -2.865 1.00 95.81 167 ILE A CA 1
ATOM 1326 C C . ILE A 1 167 ? -5.818 -5.436 -4.107 1.00 95.81 167 ILE A C 1
ATOM 1328 O O . ILE A 1 167 ? -5.547 -4.888 -5.179 1.00 95.81 167 ILE A O 1
ATOM 1332 N N . GLU A 1 168 ? -6.836 -6.295 -3.998 1.00 94.50 168 GLU A N 1
ATOM 1333 C CA . GLU A 1 168 ? -7.699 -6.680 -5.116 1.00 94.50 168 GLU A CA 1
ATOM 1334 C C . GLU A 1 168 ? -8.368 -5.459 -5.771 1.00 94.50 168 GLU A C 1
ATOM 1336 O O . GLU A 1 168 ? -8.857 -4.543 -5.109 1.00 94.50 168 GLU A O 1
ATOM 1341 N N . GLY A 1 169 ? -8.364 -5.434 -7.106 1.00 91.94 169 GLY A N 1
ATOM 1342 C CA . GLY A 1 169 ? -8.858 -4.306 -7.899 1.00 91.94 169 GLY A CA 1
ATOM 1343 C C . GLY A 1 169 ? -7.829 -3.195 -8.136 1.00 91.94 169 GLY A C 1
ATOM 1344 O O . GLY A 1 169 ? -8.084 -2.305 -8.951 1.00 91.94 169 GLY A O 1
ATOM 1345 N N . THR A 1 170 ? -6.652 -3.251 -7.499 1.00 93.62 170 THR A N 1
ATOM 1346 C CA . THR A 1 170 ? -5.538 -2.348 -7.818 1.00 93.62 170 THR A CA 1
ATOM 1347 C C . THR A 1 170 ? -4.950 -2.688 -9.185 1.00 93.62 170 THR A C 1
ATOM 1349 O O . THR A 1 170 ? -4.482 -3.802 -9.414 1.00 93.62 170 THR A O 1
ATOM 1352 N N . SER A 1 171 ? -4.968 -1.733 -10.112 1.00 92.94 171 SER A N 1
ATOM 1353 C CA . SER A 1 171 ? -4.541 -1.948 -11.499 1.00 92.94 171 SER A CA 1
ATOM 1354 C C . SER A 1 171 ? -4.221 -0.634 -12.202 1.00 92.94 171 SER A C 1
ATOM 1356 O O . SER A 1 171 ? -4.734 0.421 -11.832 1.00 92.94 171 SER A O 1
ATOM 1358 N N . PHE A 1 172 ? -3.386 -0.706 -13.236 1.00 92.12 172 PHE A N 1
ATOM 1359 C CA . PHE A 1 172 ? -3.145 0.400 -14.155 1.00 92.12 172 PHE A CA 1
ATOM 1360 C C . PHE A 1 172 ? -3.737 0.065 -15.524 1.00 92.12 172 PHE A C 1
ATOM 1362 O O . PHE A 1 172 ? -3.441 -0.992 -16.080 1.00 92.12 172 PHE A O 1
ATOM 1369 N N . ASP A 1 173 ? -4.575 0.959 -16.046 1.00 90.38 173 ASP A N 1
ATOM 1370 C CA . ASP A 1 173 ? -5.131 0.875 -17.394 1.00 90.38 173 ASP A CA 1
ATOM 1371 C C . ASP A 1 173 ? -4.383 1.855 -18.314 1.00 90.38 173 ASP A C 1
ATOM 1373 O O . ASP A 1 173 ? -4.605 3.069 -18.216 1.00 90.38 173 ASP A O 1
ATOM 1377 N N . PRO A 1 174 ? -3.506 1.361 -19.208 1.00 87.56 174 PRO A N 1
ATOM 1378 C CA . PRO A 1 174 ? -2.726 2.219 -20.092 1.00 87.56 174 PRO A CA 1
ATOM 1379 C C . PRO A 1 174 ? -3.590 2.925 -21.146 1.00 87.56 174 PRO A C 1
ATOM 1381 O O . PRO A 1 174 ? -3.217 4.004 -21.597 1.00 87.56 174 PRO A O 1
ATOM 1384 N N . ASN A 1 175 ? -4.758 2.378 -21.513 1.00 89.06 175 ASN A N 1
ATOM 1385 C CA . ASN A 1 175 ? -5.635 2.997 -22.514 1.00 89.06 175 ASN A CA 1
ATOM 1386 C C . ASN A 1 175 ? -6.325 4.246 -21.961 1.00 89.06 175 ASN A C 1
ATOM 1388 O O . ASN A 1 175 ? -6.565 5.208 -22.687 1.00 89.06 175 ASN A O 1
ATOM 1392 N N . LEU A 1 176 ? -6.654 4.221 -20.668 1.00 88.75 176 LEU A N 1
ATOM 1393 C CA . LEU A 1 176 ? -7.276 5.340 -19.958 1.00 88.75 176 LEU A CA 1
ATOM 1394 C C . LEU A 1 176 ? -6.254 6.219 -19.223 1.00 88.75 176 LEU A C 1
ATOM 1396 O O . LEU A 1 176 ? -6.633 7.239 -18.647 1.00 88.75 176 LEU A O 1
ATOM 1400 N N . ASN A 1 177 ? -4.983 5.809 -19.212 1.00 88.00 177 ASN A N 1
ATOM 1401 C CA . ASN A 1 177 ? -3.920 6.366 -18.378 1.00 88.00 177 ASN A CA 1
ATOM 1402 C C . ASN A 1 177 ? -4.348 6.516 -16.905 1.00 88.00 177 ASN A C 1
ATOM 1404 O O . ASN A 1 177 ? -4.084 7.524 -16.242 1.00 88.00 177 ASN A O 1
ATOM 1408 N N . LEU A 1 178 ? -5.085 5.515 -16.418 1.00 90.06 178 LEU A N 1
ATOM 1409 C CA 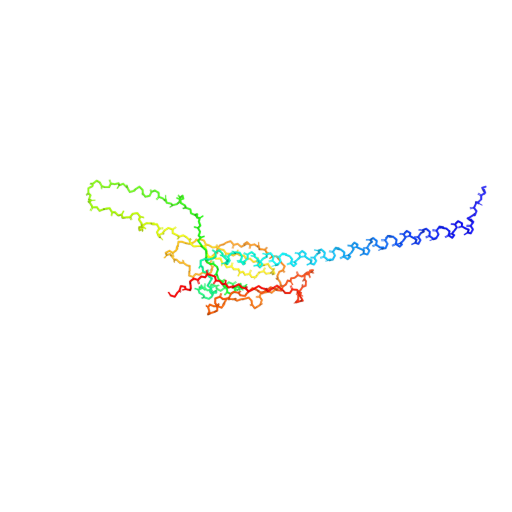. LEU A 1 178 ? -5.769 5.538 -15.132 1.00 90.06 178 LEU A CA 1
ATOM 1410 C C . LEU A 1 178 ? -5.178 4.473 -14.218 1.00 90.06 178 LEU A C 1
ATOM 1412 O O . LEU A 1 178 ? -5.284 3.274 -14.480 1.00 90.06 178 LEU A O 1
ATOM 1416 N N . LEU A 1 179 ? -4.605 4.915 -13.106 1.00 92.44 179 LEU A N 1
ATOM 1417 C CA . LEU A 1 179 ? -4.187 4.048 -12.021 1.00 92.44 179 LEU A CA 1
ATOM 1418 C C . LEU A 1 179 ? -5.286 3.992 -10.959 1.00 92.44 179 LEU A C 1
ATOM 1420 O O . LEU A 1 179 ? -5.649 5.014 -10.379 1.00 92.44 179 LEU A O 1
ATOM 1424 N N . ARG A 1 180 ? -5.781 2.789 -10.672 1.00 94.19 180 ARG A N 1
ATOM 1425 C CA . ARG A 1 180 ? -6.704 2.522 -9.567 1.00 94.19 180 ARG A CA 1
ATOM 1426 C C . ARG A 1 180 ? -5.941 1.863 -8.432 1.00 94.19 180 ARG A C 1
ATOM 1428 O O . ARG A 1 180 ? -5.375 0.790 -8.617 1.00 94.19 180 ARG A O 1
ATOM 1435 N N . ILE A 1 181 ? -5.962 2.481 -7.260 1.00 94.56 181 ILE A N 1
ATOM 1436 C CA . ILE A 1 181 ? -5.449 1.921 -6.009 1.00 94.56 181 ILE A CA 1
ATOM 1437 C C . ILE A 1 181 ? -6.652 1.528 -5.157 1.00 94.56 181 ILE A C 1
ATOM 1439 O O . ILE A 1 181 ? -7.556 2.339 -4.931 1.00 94.56 181 ILE A O 1
ATOM 1443 N N . ARG A 1 182 ? -6.693 0.267 -4.731 1.00 95.81 182 ARG A N 1
ATOM 1444 C CA . ARG A 1 182 ? -7.767 -0.328 -3.934 1.00 95.81 182 ARG A CA 1
ATOM 1445 C C . ARG A 1 182 ? -7.149 -1.161 -2.824 1.00 95.81 182 ARG A C 1
ATOM 1447 O O . ARG A 1 182 ? -6.487 -2.154 -3.113 1.00 95.81 182 ARG A O 1
ATOM 1454 N N . PHE A 1 183 ? -7.369 -0.753 -1.578 1.00 96.88 183 PHE A N 1
ATOM 1455 C CA . PHE A 1 183 ? -6.891 -1.468 -0.397 1.00 96.88 183 PHE A CA 1
ATOM 1456 C C . PHE A 1 183 ? -8.049 -1.819 0.526 1.00 96.88 183 PHE A C 1
ATOM 1458 O O . PHE A 1 183 ? -8.881 -0.962 0.840 1.00 96.88 183 PHE A O 1
ATOM 1465 N N . THR A 1 184 ? -8.066 -3.061 0.998 1.00 96.12 184 THR A N 1
ATOM 1466 C CA . THR A 1 184 ? -8.889 -3.465 2.140 1.00 96.12 184 THR A CA 1
ATOM 1467 C C . THR A 1 184 ? -8.008 -3.451 3.389 1.00 96.12 184 THR A C 1
ATOM 1469 O O . THR A 1 184 ? -7.008 -4.174 3.408 1.00 96.12 184 THR A O 1
ATOM 1472 N N . PRO A 1 185 ? -8.313 -2.628 4.408 1.00 94.94 185 PRO A N 1
ATOM 1473 C CA . PRO A 1 185 ? -7.509 -2.571 5.622 1.00 94.94 185 PRO A CA 1
ATOM 1474 C C . PRO A 1 185 ? -7.752 -3.786 6.527 1.00 94.94 185 PRO A C 1
ATOM 1476 O O . PRO A 1 185 ? -8.841 -4.368 6.528 1.00 94.94 185 PRO A O 1
ATOM 1479 N N . LEU A 1 186 ? -6.746 -4.115 7.333 1.00 92.31 186 LEU A N 1
ATOM 1480 C CA . LEU A 1 186 ? -6.904 -4.904 8.551 1.00 92.31 186 LEU A CA 1
ATOM 1481 C C . LEU A 1 186 ? -7.136 -3.961 9.718 1.00 92.31 186 LEU A C 1
ATOM 1483 O O . LEU A 1 186 ? -6.404 -2.989 9.871 1.00 92.31 186 LEU A O 1
ATOM 1487 N N . ILE A 1 187 ? -8.144 -4.257 10.527 1.00 88.88 187 ILE A N 1
ATOM 1488 C CA . ILE A 1 187 ? -8.474 -3.488 11.721 1.00 88.88 187 ILE A CA 1
ATOM 1489 C C . ILE A 1 187 ? -8.635 -4.475 12.864 1.00 88.88 187 ILE A C 1
ATOM 1491 O O . ILE A 1 187 ? -9.428 -5.411 12.762 1.00 88.88 187 ILE A O 1
ATOM 1495 N N . GLY A 1 188 ? -7.827 -4.333 13.914 1.00 85.31 188 GLY A N 1
ATOM 1496 C CA . GLY A 1 188 ? -7.811 -5.326 14.998 1.00 85.31 188 GLY A CA 1
ATOM 1497 C C . GLY A 1 188 ? -7.386 -6.729 14.541 1.00 85.31 188 GLY A C 1
ATOM 1498 O O . GLY A 1 188 ? -7.709 -7.714 15.198 1.00 85.31 188 GLY A O 1
ATOM 1499 N N . GLY A 1 189 ? -6.685 -6.831 13.405 1.00 85.19 189 GLY A N 1
ATOM 1500 C CA . GLY A 1 189 ? -6.284 -8.100 12.791 1.00 85.19 189 GLY A CA 1
ATOM 1501 C C . GLY A 1 189 ? -7.346 -8.763 11.907 1.00 85.19 189 GLY A C 1
ATOM 1502 O O . GLY A 1 189 ? -7.073 -9.825 11.349 1.00 85.19 189 GLY A O 1
ATOM 1503 N N . GLU A 1 190 ? -8.518 -8.149 11.733 1.00 88.81 190 GLU A N 1
ATOM 1504 C CA . GLU A 1 190 ? -9.583 -8.655 10.863 1.00 88.81 190 GLU A CA 1
ATOM 1505 C C . GLU A 1 190 ? -9.732 -7.809 9.595 1.00 88.81 190 GLU A C 1
ATOM 1507 O O . GLU A 1 190 ? -9.584 -6.586 9.609 1.00 88.81 190 GLU A O 1
ATOM 1512 N N . GLU A 1 191 ? -10.039 -8.464 8.475 1.00 91.50 191 GLU A N 1
ATOM 1513 C CA . GLU A 1 191 ? -10.302 -7.783 7.209 1.00 91.50 191 GLU A CA 1
ATOM 1514 C C . GLU A 1 191 ? -11.581 -6.941 7.304 1.00 91.50 191 GLU A C 1
ATOM 1516 O O . GLU A 1 191 ? -12.659 -7.444 7.625 1.00 91.50 191 GLU A O 1
ATOM 1521 N N . CYS A 1 192 ? -11.475 -5.644 7.002 1.00 88.75 192 CYS A N 1
ATOM 1522 C CA . CYS A 1 192 ? -12.589 -4.712 7.133 1.00 88.75 192 CYS A CA 1
ATOM 1523 C C . CYS A 1 192 ? -13.042 -4.151 5.779 1.00 88.75 192 CYS A C 1
ATOM 1525 O O . CYS A 1 192 ? -12.682 -3.045 5.364 1.00 88.75 192 CYS A O 1
ATOM 1527 N N . ASP A 1 193 ? -13.942 -4.881 5.118 1.00 87.62 193 ASP A N 1
ATOM 1528 C CA . ASP A 1 193 ? -14.522 -4.494 3.824 1.00 87.62 193 ASP A CA 1
ATOM 1529 C C . ASP A 1 193 ? -15.271 -3.151 3.840 1.00 87.62 193 ASP A C 1
ATOM 1531 O O . ASP A 1 193 ? -15.368 -2.467 2.819 1.00 87.62 193 ASP A O 1
ATOM 1535 N N . ARG A 1 194 ? -15.814 -2.750 4.996 1.00 86.38 194 ARG A N 1
ATOM 1536 C CA . ARG A 1 194 ? -16.601 -1.513 5.134 1.00 86.38 194 ARG A CA 1
ATOM 1537 C C . ARG A 1 194 ? -15.752 -0.244 5.050 1.00 86.38 194 ARG A C 1
ATOM 1539 O O . ARG A 1 194 ? -16.310 0.826 4.823 1.00 86.38 194 ARG A O 1
ATOM 1546 N N . LYS A 1 195 ? -14.432 -0.348 5.237 1.00 88.12 195 LYS A N 1
ATOM 1547 C CA . LYS A 1 195 ? -13.505 0.794 5.272 1.00 88.12 195 LYS A CA 1
ATOM 1548 C C . LYS A 1 195 ? -12.460 0.743 4.146 1.00 88.12 195 LYS A C 1
ATOM 1550 O O . LYS A 1 195 ? -11.345 1.230 4.313 1.00 88.12 195 LYS A O 1
ATOM 1555 N N . LYS A 1 196 ? -12.823 0.174 2.987 1.00 91.75 196 LYS A N 1
ATOM 1556 C CA . LYS A 1 196 ? -11.959 0.129 1.795 1.00 91.75 196 LYS A CA 1
ATOM 1557 C C . LYS A 1 196 ? -11.473 1.515 1.391 1.00 91.75 196 LYS A C 1
ATOM 1559 O O . LYS A 1 196 ? -12.242 2.475 1.333 1.00 91.75 196 LYS A O 1
ATOM 1564 N N . ILE A 1 197 ? -10.196 1.584 1.040 1.00 93.19 197 ILE A N 1
ATOM 1565 C CA . ILE A 1 197 ? -9.565 2.787 0.510 1.00 93.19 197 ILE A CA 1
ATOM 1566 C C . ILE A 1 197 ? -9.506 2.666 -1.004 1.00 93.19 197 ILE A C 1
ATOM 1568 O O . ILE A 1 197 ? -9.046 1.664 -1.550 1.00 93.19 197 ILE A O 1
ATOM 1572 N N . SER A 1 198 ? -10.002 3.698 -1.678 1.00 93.50 198 SER A N 1
ATOM 1573 C CA . SER A 1 198 ? -10.131 3.745 -3.126 1.00 93.50 198 SER A CA 1
ATOM 1574 C C . SER A 1 198 ? -9.623 5.082 -3.634 1.00 93.50 198 SER A C 1
ATOM 1576 O O . SER A 1 198 ? -10.191 6.121 -3.304 1.00 93.50 198 SER A O 1
ATOM 1578 N N . LEU A 1 199 ? -8.578 5.045 -4.454 1.00 93.00 199 LEU A N 1
ATOM 1579 C CA . LEU A 1 199 ? -8.005 6.221 -5.088 1.00 93.00 199 LEU A CA 1
ATOM 1580 C C . LEU A 1 199 ? -7.830 5.975 -6.586 1.00 93.00 199 LEU A C 1
ATOM 1582 O O . LEU A 1 199 ? -7.300 4.942 -6.990 1.00 93.00 199 LEU A O 1
ATOM 1586 N N . ASP A 1 200 ? -8.274 6.937 -7.387 1.00 92.19 200 ASP A N 1
ATOM 1587 C CA . ASP A 1 200 ? -8.149 6.931 -8.842 1.00 92.19 200 ASP A CA 1
ATOM 1588 C C . ASP A 1 200 ? -7.248 8.091 -9.257 1.00 92.19 200 ASP A C 1
ATOM 1590 O O . ASP A 1 200 ? -7.489 9.242 -8.890 1.00 92.19 200 ASP A O 1
ATOM 1594 N N . ILE A 1 201 ? -6.183 7.778 -9.991 1.00 89.69 201 ILE A N 1
ATOM 1595 C CA . ILE A 1 201 ? -5.136 8.727 -10.360 1.00 89.69 201 ILE A CA 1
ATOM 1596 C C . ILE A 1 201 ? -4.997 8.720 -11.875 1.00 89.69 201 ILE A C 1
ATOM 1598 O O . ILE A 1 201 ? -4.643 7.704 -12.473 1.00 89.69 201 ILE A O 1
ATOM 1602 N N . PHE A 1 202 ? -5.237 9.873 -12.491 1.00 88.25 202 PHE A N 1
ATOM 1603 C CA . PHE A 1 202 ? -4.886 10.094 -13.889 1.00 88.25 202 PHE A CA 1
ATOM 1604 C C . PHE A 1 202 ? -3.393 10.388 -13.979 1.00 88.25 202 PHE A C 1
ATOM 1606 O O . PHE A 1 202 ? -2.913 11.391 -13.445 1.00 88.25 202 PHE A O 1
ATOM 1613 N N . VAL A 1 203 ? -2.656 9.500 -14.632 1.00 86.50 203 VAL A N 1
ATOM 1614 C CA . VAL A 1 203 ? -1.206 9.617 -14.759 1.00 86.50 203 VAL A CA 1
ATOM 1615 C C . VAL A 1 203 ? -0.899 10.664 -15.831 1.00 86.50 203 VAL A C 1
ATOM 1617 O O . VAL A 1 203 ? -1.397 10.601 -16.951 1.00 86.50 203 VAL A O 1
ATOM 1620 N N . LYS A 1 204 ? -0.086 11.667 -15.492 1.00 74.00 204 LYS A N 1
ATOM 1621 C CA . LYS A 1 204 ? 0.396 12.675 -16.445 1.00 74.00 204 LYS A CA 1
ATOM 1622 C C . LYS A 1 204 ? 1.702 12.183 -17.065 1.00 74.00 204 LYS A C 1
ATOM 1624 O O . LYS A 1 204 ? 2.771 12.597 -16.643 1.00 74.00 204 LYS A O 1
ATOM 1629 N N . GLY A 1 205 ? 1.622 11.271 -18.024 1.00 59.47 205 GLY A N 1
ATOM 1630 C CA . GLY A 1 205 ? 2.793 10.776 -18.749 1.00 59.47 205 GLY A CA 1
ATOM 1631 C C . GLY A 1 205 ? 2.489 10.627 -20.230 1.00 59.47 205 GLY A C 1
ATOM 1632 O O . GLY A 1 205 ? 1.391 10.194 -20.586 1.00 59.47 205 GLY A O 1
ATOM 1633 N N . GLU A 1 206 ? 3.449 10.991 -21.082 1.00 49.84 206 GLU A N 1
ATOM 1634 C CA . GLU A 1 206 ? 3.445 10.559 -22.477 1.00 49.84 206 GLU A CA 1
ATOM 1635 C C . GLU A 1 206 ? 3.558 9.034 -22.466 1.00 49.84 206 GLU A C 1
ATOM 1637 O O . GLU A 1 206 ? 4.528 8.480 -21.944 1.00 49.84 206 GLU A O 1
ATOM 1642 N N . GLY A 1 207 ? 2.543 8.341 -22.984 1.00 42.75 207 GLY A N 1
ATOM 1643 C CA . GLY A 1 207 ? 2.702 6.932 -23.311 1.00 42.75 207 GLY A CA 1
ATOM 1644 C C . GLY A 1 207 ? 3.894 6.836 -24.253 1.00 42.75 207 GLY A C 1
ATOM 1645 O O . GLY A 1 207 ? 3.854 7.414 -25.338 1.00 42.75 207 GLY A O 1
ATOM 1646 N N . ILE A 1 208 ? 4.971 6.189 -23.809 1.00 42.09 208 ILE A N 1
ATOM 1647 C CA . ILE A 1 208 ? 6.105 5.883 -24.677 1.00 42.09 208 ILE A CA 1
ATOM 1648 C C . ILE A 1 208 ? 5.576 4.843 -25.671 1.00 42.09 208 ILE A C 1
ATOM 1650 O O . ILE A 1 208 ? 5.567 3.650 -25.373 1.00 42.09 208 ILE A O 1
ATOM 1654 N N . ASN A 1 209 ? 5.023 5.330 -26.783 1.00 33.66 209 ASN A N 1
ATOM 1655 C CA . ASN A 1 209 ? 4.721 4.546 -27.977 1.00 33.66 209 ASN A CA 1
ATOM 1656 C C . ASN A 1 209 ? 6.014 4.256 -28.738 1.00 33.66 209 ASN A C 1
ATOM 1658 O O . ASN A 1 209 ? 6.849 5.185 -28.847 1.00 33.66 209 ASN A O 1
#

Radius of gyration: 30.58 Å; chains: 1; bounding box: 78×37×110 Å

pLDDT: mean 78.36, std 19.36, range [33.66, 97.38]

Sequence (209 aa):
MKRRAFTLIEFIIGMALAGFLFLVIYSFFGYSFISSEKIYDDGDIESVRYAAEYIANEVNQAVAVLPIDTLVRSGDGKNYLGFVIVRYSWGDMSSITTTRILGYRGARRWFSLENMVDLNEYLIYSVYYLDNNTLRRSAKTIPKAKGINTISSLTGNNAITDNIASIEGTSFDPNLNLLRIRFTPLIGGEECDRKKISLDIFVKGEGIN

Foldseek 3Di:
DDDDDDDPVNVVVVVVVVVVVVVVVVVVVVVVVVVVQVVLQVVQLVLVVQLVVVVLVLLQQAQDKAFPVQAPEPPPVFAWQGIKGKHWDPDDPVPPPCPVVPPPPDDDDPDDPVVVPLQAIWIKIKIWTADQQWIWIWIDIDGPVVDHHHPVVTDDTDTSHNFFPDQPPQGADPVQQKTWTWTFTHGPNDTDPPSIDIDIDRRPYDPPD